Protein AF-A0A1C4N3U4-F1 (afdb_monomer_lite)

pLDDT: mean 77.98, std 19.86, range [27.3, 97.38]

Secondary structure (DSSP, 8-state):
---PPPP-----------------------S-----PPPP------THHHHHHHHHHHHHHHTTSS---STTHHHHHHHHHHHHHHHHHHHHHHHTTTTTEEEEEEEESEEEEEEEEEETTEEEEEEEETTSS-EEEEEEB--TTHHHHHHHHHHHHHHHHHHHHHHHHHT-TTHHHHHHHHHHHHHHHHSTTTTSTTSHHHHHHTTTTSSTHHHHHTTPBPHHHHHHHHHHHTT-HHHHHHHHHTS-----HHHHHHHHHHHHHTT-HHHHHHHHHHHHHH--SHHHHHHHHHHHHHHHHHHHHTTSS-HHHHHHHHHHHHHHHHHH-TTGGGTSSTT--

Structure (mmCIF, N/CA/C/O backbone):
data_AF-A0A1C4N3U4-F1
#
_entry.id   AF-A0A1C4N3U4-F1
#
loop_
_atom_site.group_PDB
_atom_site.id
_atom_site.type_symbol
_atom_site.label_atom_id
_atom_site.label_alt_id
_atom_site.label_comp_id
_atom_site.label_asym_id
_atom_site.label_entity_id
_atom_site.label_seq_id
_atom_site.pdbx_PDB_ins_code
_atom_site.Cartn_x
_atom_site.Cartn_y
_atom_site.Cartn_z
_atom_site.occupancy
_atom_site.B_iso_or_equiv
_atom_site.auth_seq_id
_atom_site.auth_comp_id
_atom_site.auth_asym_id
_atom_site.auth_atom_id
_atom_site.pdbx_PDB_model_num
ATOM 1 N N . MET A 1 1 ? -34.284 -62.749 21.274 1.00 44.06 1 MET A N 1
ATOM 2 C CA . MET A 1 1 ? -33.294 -62.077 22.141 1.00 44.06 1 MET A CA 1
ATOM 3 C C . MET A 1 1 ? -33.740 -60.636 22.292 1.00 44.06 1 MET A C 1
ATOM 5 O O . MET A 1 1 ? -33.490 -59.827 21.411 1.00 44.06 1 MET A O 1
ATOM 9 N N . SER A 1 2 ? -34.517 -60.379 23.341 1.00 32.09 2 SER A N 1
ATOM 10 C CA . SER A 1 2 ? -35.088 -59.070 23.656 1.00 32.09 2 SER A CA 1
ATOM 11 C C . SER A 1 2 ? -34.207 -58.412 24.707 1.00 32.09 2 SER A C 1
ATOM 13 O O . SER A 1 2 ? -33.931 -59.031 25.732 1.00 32.09 2 SER A O 1
ATOM 15 N N . MET A 1 3 ? -33.743 -57.197 24.431 1.00 37.09 3 MET A N 1
ATOM 16 C CA . MET A 1 3 ? -32.887 -56.427 25.326 1.00 37.09 3 MET A CA 1
ATOM 17 C C . MET A 1 3 ? -33.664 -55.192 25.781 1.00 37.09 3 MET A C 1
ATOM 19 O O . MET A 1 3 ? -33.967 -54.300 24.993 1.00 37.09 3 MET A O 1
ATOM 23 N N . THR A 1 4 ? -34.059 -55.219 27.047 1.00 39.47 4 THR A N 1
ATOM 24 C CA . THR A 1 4 ? -34.805 -54.186 27.766 1.00 39.47 4 THR A CA 1
ATOM 25 C C . THR A 1 4 ? -33.833 -53.089 28.207 1.00 39.47 4 THR A C 1
ATOM 27 O O . THR A 1 4 ? -32.829 -53.391 28.850 1.00 39.47 4 THR A O 1
ATOM 30 N N . LEU A 1 5 ? -34.106 -51.829 27.862 1.00 44.56 5 LEU A N 1
ATOM 31 C CA . LEU A 1 5 ? -33.345 -50.666 28.339 1.00 44.56 5 LEU A CA 1
ATOM 32 C C . LEU A 1 5 ? -33.951 -50.125 29.649 1.00 44.56 5 LEU A C 1
ATOM 34 O O . LEU A 1 5 ? -35.178 -50.127 29.778 1.00 44.56 5 LEU A O 1
ATOM 38 N N . PRO A 1 6 ? -33.129 -49.650 30.605 1.00 50.28 6 PRO A N 1
ATOM 39 C CA . PRO A 1 6 ? -33.608 -49.007 31.825 1.00 50.28 6 PRO A CA 1
ATOM 40 C C . PRO A 1 6 ? -33.998 -47.532 31.590 1.00 50.28 6 PRO A C 1
ATOM 42 O O . PRO A 1 6 ? -33.524 -46.914 30.631 1.00 50.28 6 PRO A O 1
ATOM 45 N N . PRO A 1 7 ? -34.844 -46.950 32.462 1.00 42.09 7 PRO A N 1
ATOM 46 C CA . PRO A 1 7 ? -35.239 -45.549 32.380 1.00 42.09 7 PRO A CA 1
ATOM 47 C C . PRO A 1 7 ? -34.112 -44.638 32.887 1.00 42.09 7 PRO A C 1
ATOM 49 O O . PRO A 1 7 ? -33.547 -44.870 33.952 1.00 42.09 7 PRO A O 1
ATOM 52 N N . SER A 1 8 ? -33.798 -43.589 32.124 1.00 42.75 8 SER A N 1
ATOM 53 C CA . SER A 1 8 ? -32.937 -42.492 32.571 1.00 42.75 8 SER A CA 1
ATOM 54 C C . SER A 1 8 ? -33.816 -41.425 33.208 1.00 42.75 8 SER A C 1
ATOM 56 O O . SER A 1 8 ? -34.553 -40.726 32.512 1.00 42.75 8 SER A O 1
ATOM 58 N N . GLU A 1 9 ? -33.738 -41.336 34.531 1.00 40.53 9 GLU A N 1
ATOM 59 C CA . GLU A 1 9 ? -34.289 -40.251 35.334 1.00 40.53 9 GLU A CA 1
ATOM 60 C C . GLU A 1 9 ? -33.622 -38.915 34.997 1.00 40.53 9 GLU A C 1
ATOM 62 O O . GLU A 1 9 ? -32.513 -38.851 34.459 1.00 40.53 9 GLU A O 1
ATOM 67 N N . GLY A 1 10 ? -34.380 -37.851 35.250 1.00 44.03 10 GLY A N 1
ATOM 68 C CA . GLY A 1 10 ? -34.063 -36.498 34.848 1.00 44.03 10 GLY A CA 1
ATOM 69 C C . GLY A 1 10 ? -32.943 -35.881 35.666 1.00 44.03 10 GLY A C 1
ATOM 70 O O . GLY A 1 10 ? -32.872 -36.047 36.879 1.00 44.03 10 GLY A O 1
ATOM 71 N N . ASP A 1 11 ? -32.143 -35.078 34.977 1.00 38.81 11 ASP A N 1
ATOM 72 C CA . ASP A 1 11 ? -31.304 -34.080 35.610 1.00 38.81 11 ASP A CA 1
ATOM 73 C C . ASP A 1 11 ? -31.715 -32.718 35.047 1.00 38.81 11 ASP A C 1
ATOM 75 O O . ASP A 1 11 ? -31.412 -32.337 33.912 1.00 38.81 11 ASP A O 1
ATOM 79 N N . SER A 1 12 ? -32.532 -32.026 35.839 1.00 44.19 12 SER A N 1
ATOM 80 C CA . SER A 1 12 ? -32.937 -30.644 35.625 1.00 44.19 12 SER A CA 1
ATOM 81 C C . SER A 1 12 ? -31.707 -29.763 35.808 1.00 44.19 12 SER A C 1
ATOM 83 O O . SER A 1 12 ? -31.463 -29.240 36.895 1.00 44.19 12 SER A O 1
ATOM 85 N N . SER A 1 13 ? -30.919 -29.586 34.745 1.00 43.16 13 SER A N 1
ATOM 86 C CA . SER A 1 13 ? -29.849 -28.594 34.749 1.00 43.16 13 SER A CA 1
ATOM 87 C C . SER A 1 13 ? -30.481 -27.204 34.802 1.00 43.16 13 SER A C 1
ATOM 89 O O . SER A 1 13 ? -30.966 -26.668 33.803 1.00 43.16 13 SER A O 1
ATOM 91 N N . VAL A 1 14 ? -30.481 -26.638 36.003 1.00 42.62 14 VAL A N 1
ATOM 92 C CA . VAL A 1 14 ? -30.640 -25.214 36.272 1.00 42.62 14 VAL A CA 1
ATOM 93 C C . VAL A 1 14 ? -29.643 -24.471 35.384 1.00 42.62 14 VAL A C 1
ATOM 95 O O . VAL A 1 14 ? -28.441 -24.490 35.633 1.00 42.62 14 VAL A O 1
ATOM 98 N N . ILE A 1 15 ? -30.136 -23.852 34.312 1.00 43.41 15 ILE A N 1
ATOM 99 C CA . ILE A 1 15 ? -29.364 -22.883 33.537 1.00 43.41 15 ILE A CA 1
ATOM 100 C C . ILE A 1 15 ? -29.193 -21.676 34.467 1.00 43.41 15 ILE A C 1
ATOM 102 O O . ILE A 1 15 ? -30.206 -21.059 34.813 1.00 43.41 15 ILE A O 1
ATOM 106 N N . PRO A 1 16 ? -27.972 -21.328 34.917 1.00 44.66 16 PRO A N 1
ATOM 107 C CA . PRO A 1 16 ? -27.783 -20.078 35.626 1.00 44.66 16 PRO A CA 1
ATOM 108 C C . PRO A 1 16 ? -28.213 -18.961 34.681 1.00 44.66 16 PRO A C 1
ATOM 110 O O . PRO A 1 16 ? -27.780 -18.908 33.528 1.00 44.66 16 PRO A O 1
ATOM 113 N N . ALA A 1 17 ? -29.124 -18.119 35.169 1.00 41.25 17 ALA A N 1
ATOM 114 C CA . ALA A 1 17 ? -29.539 -16.907 34.497 1.00 41.25 17 ALA A CA 1
ATOM 115 C C . ALA A 1 17 ? -28.276 -16.176 34.043 1.00 41.25 17 ALA A C 1
ATOM 117 O O . ALA A 1 17 ? -27.486 -15.708 34.859 1.00 41.25 17 ALA A O 1
ATOM 118 N N . THR A 1 18 ? -28.068 -16.161 32.727 1.00 40.94 18 THR A N 1
ATOM 119 C CA . THR A 1 18 ? -27.067 -15.315 32.097 1.00 40.94 18 THR A CA 1
ATOM 120 C C . THR A 1 18 ? -27.414 -13.913 32.562 1.00 40.94 18 THR A C 1
ATOM 122 O O . THR A 1 18 ? -28.470 -13.400 32.188 1.00 40.94 18 THR A O 1
ATOM 125 N N . GLU A 1 19 ? -26.594 -13.340 33.444 1.00 37.16 19 GLU A N 1
ATOM 126 C CA . GLU A 1 19 ? -26.642 -11.920 33.743 1.00 37.16 19 GLU A CA 1
ATOM 127 C C . GLU A 1 19 ? -26.562 -11.222 32.393 1.00 37.16 19 GLU A C 1
ATOM 129 O O . GLU A 1 19 ? -25.524 -11.200 31.726 1.00 37.16 19 GLU A O 1
ATOM 134 N N . ALA A 1 20 ? -27.718 -10.739 31.942 1.00 38.38 20 ALA A N 1
ATOM 135 C CA . ALA A 1 20 ? -27.806 -9.788 30.871 1.00 38.38 20 ALA A CA 1
ATOM 136 C C . ALA A 1 20 ? -27.012 -8.591 31.375 1.00 38.38 20 ALA A C 1
ATOM 138 O O . ALA A 1 20 ? -27.503 -7.785 32.163 1.00 38.38 20 ALA A O 1
ATOM 139 N N . VAL A 1 21 ? -25.743 -8.536 30.973 1.00 39.47 21 VAL A N 1
ATOM 140 C CA . VAL A 1 21 ? -24.955 -7.319 30.996 1.00 39.47 21 VAL A CA 1
ATOM 141 C C . VAL A 1 21 ? -25.834 -6.312 30.277 1.00 39.47 21 VAL A C 1
ATOM 143 O O . VAL A 1 21 ? -25.986 -6.376 29.056 1.00 39.47 21 VAL A O 1
ATOM 146 N N . SER A 1 22 ? -26.491 -5.452 31.055 1.00 36.41 22 SER A N 1
ATOM 147 C CA . SER A 1 22 ? -27.098 -4.227 30.568 1.00 36.41 22 SER A CA 1
ATOM 148 C C . SER A 1 22 ? -25.975 -3.488 29.869 1.00 36.41 22 SER A C 1
ATOM 150 O O . SER A 1 22 ? -25.173 -2.800 30.500 1.00 36.41 22 SER A O 1
ATOM 152 N N . ALA A 1 23 ? -25.875 -3.706 28.560 1.00 38.31 23 ALA A N 1
ATOM 153 C CA . ALA A 1 23 ? -25.140 -2.851 27.669 1.00 38.31 23 ALA A CA 1
ATOM 154 C C . ALA A 1 23 ? -25.807 -1.491 27.835 1.00 38.31 23 ALA A C 1
ATOM 156 O O . ALA A 1 23 ? -26.874 -1.233 27.280 1.00 38.31 23 ALA A O 1
ATOM 157 N N . SER A 1 24 ? -25.211 -0.658 28.692 1.00 40.56 24 SER A N 1
ATOM 158 C CA . SER A 1 24 ? -25.355 0.784 28.596 1.00 40.56 24 SER A CA 1
ATOM 159 C C . SER A 1 24 ? -25.315 1.085 27.107 1.00 40.56 24 SER A C 1
ATOM 161 O O . SER A 1 24 ? -24.347 0.695 26.449 1.00 40.56 24 SER A O 1
ATOM 163 N N . ALA A 1 25 ? -26.409 1.629 26.573 1.00 42.47 25 ALA A N 1
ATOM 164 C CA . ALA A 1 25 ? -26.482 2.069 25.195 1.00 42.47 25 ALA A CA 1
ATOM 165 C C . ALA A 1 25 ? -25.373 3.106 25.032 1.00 42.47 25 ALA A C 1
ATOM 167 O O . ALA A 1 25 ? -25.546 4.271 25.376 1.00 42.47 25 ALA A O 1
ATOM 168 N N . GLY A 1 26 ? -24.187 2.639 24.644 1.00 49.12 26 GLY A N 1
ATOM 169 C CA . GLY A 1 26 ? -23.031 3.481 24.461 1.00 49.12 26 GLY A CA 1
ATOM 170 C C . GLY A 1 26 ? -23.417 4.455 23.376 1.00 49.12 26 GLY A C 1
ATOM 171 O O . GLY A 1 26 ? -23.692 4.029 22.250 1.00 49.12 26 GLY A O 1
ATOM 172 N N . ASP A 1 27 ? -23.499 5.735 23.734 1.00 60.03 27 ASP A N 1
ATOM 173 C CA . ASP A 1 27 ? -23.705 6.798 22.769 1.00 60.03 27 ASP A CA 1
ATOM 174 C C . ASP A 1 27 ? -22.712 6.561 21.634 1.00 60.03 27 ASP A C 1
ATOM 176 O O . ASP A 1 27 ? -21.490 6.573 21.833 1.00 60.03 27 ASP A O 1
ATOM 180 N N . LEU A 1 28 ? -23.244 6.273 20.439 1.00 57.56 28 LEU A N 1
ATOM 181 C CA . LEU A 1 28 ? -22.443 6.238 19.224 1.00 57.56 28 LEU A CA 1
ATOM 182 C C . LEU A 1 28 ? -21.575 7.497 19.239 1.00 57.56 28 LEU A C 1
ATOM 184 O O . LEU A 1 28 ? -22.092 8.551 19.614 1.00 57.56 28 LEU A O 1
ATOM 188 N N . PRO A 1 29 ? -20.292 7.444 18.838 1.00 62.66 29 PRO A N 1
ATOM 189 C CA . PRO A 1 29 ? -19.504 8.655 18.660 1.00 62.66 29 PRO A CA 1
ATOM 190 C C . PRO A 1 29 ? -20.201 9.526 17.601 1.00 62.66 29 PRO A C 1
ATOM 192 O O . PRO A 1 29 ? -20.002 9.371 16.397 1.00 62.66 29 PRO A O 1
ATOM 195 N N . ALA A 1 30 ? -21.095 10.391 18.075 1.00 51.59 30 ALA A N 1
ATOM 196 C CA . ALA A 1 30 ? -22.100 11.115 17.320 1.00 51.59 30 ALA A CA 1
ATOM 197 C C . ALA A 1 30 ? -21.734 12.591 17.366 1.00 51.59 30 ALA A C 1
ATOM 199 O O . ALA A 1 30 ? -22.422 13.428 17.939 1.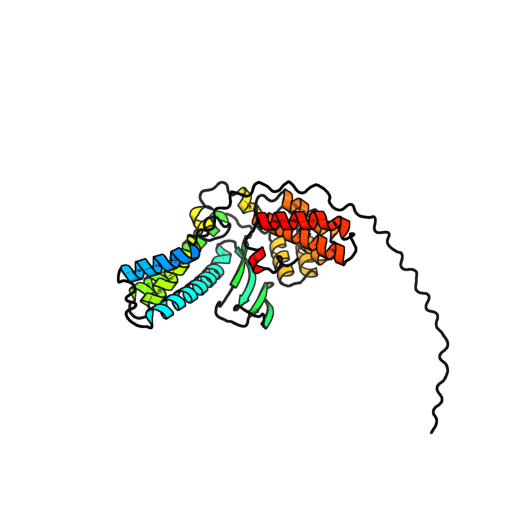00 51.59 30 ALA A O 1
ATOM 200 N N . ALA A 1 31 ? -20.608 12.911 16.742 1.00 54.69 31 ALA A N 1
ATOM 201 C CA . ALA A 1 31 ? -20.432 14.240 16.195 1.00 54.69 31 ALA A CA 1
ATOM 202 C C . ALA A 1 31 ? -20.786 14.159 14.704 1.00 54.69 31 ALA A C 1
ATOM 204 O O . ALA A 1 31 ? -20.434 13.168 14.052 1.00 54.69 31 ALA A O 1
ATOM 205 N N . PRO A 1 32 ? -21.484 15.160 14.137 1.00 48.25 32 PRO A N 1
ATOM 206 C CA . PRO A 1 32 ? -21.616 15.246 12.694 1.00 48.25 32 PRO A CA 1
ATOM 207 C C . PRO A 1 32 ? -20.207 15.210 12.104 1.00 48.25 32 PRO A C 1
ATOM 209 O O . PRO A 1 32 ? -19.362 16.043 12.446 1.00 48.25 32 PRO A O 1
ATOM 212 N N . LEU A 1 33 ? -19.951 14.205 11.258 1.00 49.09 33 LEU A N 1
ATOM 213 C CA . LEU A 1 33 ? -18.707 14.103 10.505 1.00 49.09 33 LEU A CA 1
ATOM 214 C C . LEU A 1 33 ? -18.409 15.484 9.909 1.00 49.09 33 LEU A C 1
ATOM 216 O O . LEU A 1 33 ? -19.335 16.089 9.353 1.00 49.09 33 LEU A O 1
ATOM 220 N N . PRO A 1 34 ? -17.165 15.997 10.005 1.00 48.69 34 PRO A N 1
ATOM 221 C CA . PRO A 1 34 ? -16.823 17.255 9.367 1.00 48.69 34 PRO A CA 1
ATOM 222 C C . PRO A 1 34 ? -17.304 17.188 7.922 1.00 48.69 34 PRO A C 1
ATOM 224 O O . PRO A 1 34 ? -16.979 16.235 7.203 1.00 48.69 34 PRO A O 1
ATOM 227 N N . GLY A 1 35 ? -18.152 18.157 7.555 1.00 39.41 35 GLY A N 1
ATOM 228 C CA . GLY A 1 35 ? -18.839 18.172 6.271 1.00 39.41 35 GLY A CA 1
ATOM 229 C C . GLY A 1 35 ? -17.846 17.892 5.144 1.00 39.41 35 GLY A C 1
ATOM 230 O O . GLY A 1 35 ? -16.681 18.295 5.253 1.00 39.41 35 GLY A O 1
ATOM 231 N N . PRO A 1 36 ? -18.260 17.162 4.093 1.00 39.19 36 PRO A N 1
ATOM 232 C CA . PRO A 1 36 ? -17.358 16.739 3.034 1.00 39.19 36 PRO A CA 1
ATOM 233 C C . PRO A 1 36 ? -16.546 17.943 2.565 1.00 39.19 36 PRO A C 1
ATOM 235 O O . PRO A 1 36 ? -17.101 18.903 2.030 1.00 39.19 36 PRO A O 1
ATOM 238 N N . ARG A 1 37 ? -15.226 17.916 2.810 1.00 46.00 37 ARG A N 1
ATOM 239 C CA . ARG A 1 37 ? -14.347 18.972 2.306 1.00 46.00 37 ARG A CA 1
ATOM 240 C C . ARG A 1 37 ? -14.576 19.050 0.800 1.00 46.00 37 ARG A C 1
ATOM 242 O O . ARG A 1 37 ? -14.638 17.986 0.170 1.00 46.00 37 ARG A O 1
ATOM 249 N N . PRO A 1 38 ? -14.717 20.258 0.225 1.00 37.81 38 PRO A N 1
ATOM 250 C CA . PRO A 1 38 ? -14.992 20.403 -1.192 1.00 37.81 38 PRO A CA 1
ATOM 251 C C . PRO A 1 38 ? -13.965 19.579 -1.956 1.00 37.81 38 PRO A C 1
ATOM 253 O O . PRO A 1 38 ? -12.753 19.789 -1.838 1.00 37.81 38 PRO A O 1
ATOM 256 N N . ALA A 1 39 ? -14.458 18.565 -2.670 1.00 39.25 39 ALA A N 1
ATOM 257 C CA . ALA A 1 39 ? -13.603 17.719 -3.472 1.00 39.25 39 ALA A CA 1
ATOM 258 C C . ALA A 1 39 ? -12.837 18.648 -4.420 1.00 39.25 39 ALA A C 1
ATOM 260 O O . ALA A 1 39 ? -13.479 19.479 -5.072 1.00 39.25 39 ALA A O 1
ATOM 261 N N . PRO A 1 40 ? -11.498 18.544 -4.532 1.00 41.47 40 PRO A N 1
ATOM 262 C CA . PRO A 1 40 ? -10.804 19.266 -5.584 1.00 41.47 40 PRO A CA 1
ATOM 263 C C . PRO A 1 40 ? -11.508 18.918 -6.894 1.00 41.47 40 PRO A C 1
ATOM 265 O O . PRO A 1 40 ? -11.729 17.731 -7.163 1.00 41.47 40 PRO A O 1
ATOM 268 N N . ALA A 1 41 ? -11.929 19.954 -7.632 1.00 39.53 41 ALA A N 1
ATOM 269 C CA . ALA A 1 41 ? -12.774 19.836 -8.813 1.00 39.53 41 ALA A CA 1
ATOM 270 C C . ALA A 1 41 ? -12.359 18.614 -9.631 1.00 39.53 41 ALA A C 1
ATOM 272 O O . ALA A 1 41 ? -11.164 18.437 -9.895 1.00 39.53 41 ALA A O 1
ATOM 273 N N . ARG A 1 42 ? -13.332 17.755 -9.983 1.00 40.47 42 ARG A N 1
ATOM 274 C CA . ARG A 1 42 ? -13.125 16.546 -10.791 1.00 40.47 42 ARG A CA 1
ATOM 275 C C . ARG A 1 42 ? -12.337 16.923 -12.045 1.00 40.47 42 ARG A C 1
ATOM 277 O O . ARG A 1 42 ? -12.908 17.225 -13.088 1.00 40.47 42 ARG A O 1
ATOM 284 N N . ARG A 1 43 ? -11.008 16.842 -11.986 1.00 40.81 43 ARG A N 1
ATOM 285 C CA . ARG A 1 43 ? -10.193 16.739 -13.185 1.00 40.81 43 ARG A CA 1
ATOM 286 C C . ARG A 1 43 ? -10.544 15.372 -13.726 1.00 40.81 43 ARG A C 1
ATOM 288 O O . ARG A 1 43 ? -10.066 14.368 -13.197 1.00 40.81 43 ARG A O 1
ATOM 295 N N . ARG A 1 44 ? -11.461 15.341 -14.706 1.00 40.94 44 ARG A N 1
ATOM 296 C CA . ARG A 1 44 ? -11.707 14.171 -15.556 1.00 40.94 44 ARG A CA 1
ATOM 297 C C . ARG A 1 44 ? -10.337 13.576 -15.806 1.00 40.94 44 ARG A C 1
ATOM 299 O O . ARG A 1 44 ? -9.489 14.293 -16.328 1.00 40.94 44 ARG A O 1
ATOM 306 N N . ILE A 1 45 ? -10.094 12.352 -15.333 1.00 41.88 45 ILE A N 1
ATOM 307 C CA . ILE A 1 45 ? -8.857 11.639 -15.640 1.00 41.88 45 ILE A CA 1
ATOM 308 C C . ILE A 1 45 ? -8.883 11.570 -17.162 1.00 41.88 45 ILE A C 1
ATOM 310 O O . ILE A 1 45 ? -9.739 10.867 -17.702 1.00 41.88 45 ILE A O 1
ATOM 314 N N . PRO A 1 46 ? -8.083 12.387 -17.868 1.00 43.03 46 PRO A N 1
ATOM 315 C CA . PRO A 1 46 ? -8.156 12.379 -19.313 1.00 43.03 46 PRO A CA 1
ATOM 316 C C . PRO A 1 46 ? -7.727 10.975 -19.764 1.00 43.03 46 PRO A C 1
ATOM 318 O O . PRO A 1 46 ? -6.991 10.311 -19.022 1.00 43.03 46 PRO A O 1
ATOM 321 N N . PRO A 1 47 ? -8.106 10.518 -20.966 1.00 46.09 47 PRO A N 1
ATOM 322 C CA . PRO A 1 47 ? -7.735 9.209 -21.525 1.00 46.09 47 PRO A CA 1
ATOM 323 C C . PRO A 1 47 ? -6.213 8.961 -21.655 1.00 46.09 47 PRO A C 1
ATOM 325 O O . PRO A 1 47 ? -5.794 8.004 -22.287 1.00 46.09 47 PRO A O 1
ATOM 328 N N . ARG A 1 48 ? -5.363 9.772 -21.010 1.00 44.69 48 ARG A N 1
ATOM 329 C CA . ARG A 1 48 ? -3.899 9.736 -20.955 1.00 44.69 48 ARG A CA 1
ATOM 330 C C . ARG A 1 48 ? -3.300 8.387 -20.558 1.00 44.69 48 ARG A C 1
ATOM 332 O O . ARG A 1 48 ? -2.195 8.108 -20.993 1.00 44.69 48 ARG A O 1
ATOM 339 N N . VAL A 1 49 ? -3.989 7.532 -19.797 1.00 47.62 49 VAL A N 1
ATOM 340 C CA . VAL A 1 49 ? -3.464 6.181 -19.492 1.00 47.62 49 VAL A CA 1
ATOM 341 C C . VAL A 1 49 ? -3.481 5.272 -20.730 1.00 47.62 49 VAL A C 1
ATOM 343 O O . VAL A 1 49 ? -2.619 4.414 -20.849 1.00 47.62 49 VAL A O 1
ATOM 346 N N . ILE A 1 50 ? -4.403 5.506 -21.671 1.00 51.41 50 ILE A N 1
ATOM 347 C CA . ILE A 1 50 ? -4.481 4.818 -22.973 1.00 51.41 50 ILE A CA 1
ATOM 348 C C . ILE A 1 50 ? -3.751 5.632 -24.054 1.00 51.41 50 ILE A C 1
ATOM 350 O O . ILE A 1 50 ? -3.074 5.067 -24.908 1.00 51.41 50 ILE A O 1
ATOM 354 N N . LEU A 1 51 ? -3.807 6.966 -23.965 1.00 47.44 51 LEU A N 1
ATOM 355 C CA . LEU A 1 51 ? -3.167 7.886 -24.903 1.00 47.44 51 LEU A CA 1
ATOM 356 C C . LEU A 1 51 ? -1.640 7.835 -24.815 1.00 47.44 51 LEU A C 1
ATOM 358 O O . LEU A 1 51 ? -0.999 7.941 -25.839 1.00 47.44 51 LEU A O 1
ATOM 362 N N . VAL A 1 52 ? -1.031 7.684 -23.634 1.00 53.25 52 VAL A N 1
ATOM 363 C CA . VAL A 1 52 ? 0.440 7.644 -23.525 1.00 53.25 52 VAL A CA 1
ATOM 364 C C . VAL A 1 52 ? 1.028 6.380 -24.164 1.00 53.25 52 VAL A C 1
ATOM 366 O O . VAL A 1 52 ? 1.936 6.546 -24.971 1.00 53.25 52 VAL A O 1
ATOM 369 N N . PRO A 1 53 ? 0.529 5.150 -23.916 1.00 52.91 53 PRO A N 1
ATOM 370 C CA . PRO A 1 53 ? 0.977 3.988 -24.676 1.00 52.91 53 PRO A CA 1
ATOM 371 C C . PRO A 1 53 ? 0.645 4.117 -26.167 1.00 52.91 53 PRO A C 1
ATOM 373 O O . PRO A 1 53 ? 1.507 3.825 -26.981 1.00 52.91 53 PRO A O 1
ATOM 376 N N . ALA A 1 54 ? -0.543 4.609 -26.542 1.00 54.75 54 ALA A N 1
ATOM 377 C CA . ALA A 1 54 ? -0.922 4.774 -27.950 1.00 54.75 54 ALA A CA 1
ATOM 378 C C . ALA A 1 54 ? -0.078 5.830 -28.690 1.00 54.75 54 ALA A C 1
ATOM 380 O O . ALA A 1 54 ? 0.308 5.610 -29.831 1.00 54.75 54 ALA A O 1
ATOM 381 N N . VAL A 1 55 ? 0.259 6.948 -28.041 1.00 55.84 55 VAL A N 1
ATOM 382 C CA . VAL A 1 55 ? 1.143 7.997 -28.572 1.00 55.84 55 VAL A CA 1
ATOM 383 C C . VAL A 1 55 ? 2.582 7.513 -28.594 1.00 55.84 55 VAL A C 1
ATOM 385 O O . VAL A 1 55 ? 3.277 7.794 -29.556 1.00 55.84 55 VAL A O 1
ATOM 388 N N . LEU A 1 56 ? 3.043 6.749 -27.601 1.00 57.78 56 LEU A N 1
ATOM 389 C CA . LEU A 1 56 ? 4.386 6.176 -27.641 1.00 57.78 56 LEU A CA 1
ATOM 390 C C . LEU A 1 56 ? 4.497 5.131 -28.758 1.00 57.78 56 LEU A C 1
ATOM 392 O O . LEU A 1 56 ? 5.443 5.182 -29.529 1.00 57.78 56 LEU A O 1
ATOM 396 N N . ILE A 1 57 ? 3.504 4.247 -28.907 1.00 57.81 57 ILE A N 1
ATOM 397 C CA . ILE A 1 57 ? 3.404 3.300 -30.028 1.00 57.81 57 ILE A CA 1
ATOM 398 C C . ILE A 1 57 ? 3.338 4.063 -31.356 1.00 57.81 57 ILE A C 1
ATOM 400 O O . ILE A 1 57 ? 4.066 3.717 -32.276 1.00 57.81 57 ILE A O 1
ATOM 404 N N . GLY A 1 58 ? 2.539 5.129 -31.447 1.00 54.19 58 GLY A N 1
ATOM 405 C CA . GLY A 1 58 ? 2.397 5.958 -32.647 1.00 54.19 58 GLY A CA 1
ATOM 406 C C . GLY A 1 58 ? 3.663 6.736 -33.016 1.00 54.19 58 GLY A C 1
ATOM 407 O O . GLY A 1 58 ? 4.040 6.762 -34.180 1.00 54.19 58 GLY A O 1
ATOM 408 N N . VAL A 1 59 ? 4.370 7.313 -32.041 1.00 58.00 59 VAL A N 1
ATOM 409 C CA . VAL A 1 59 ? 5.647 8.025 -32.237 1.00 58.00 59 VAL A CA 1
ATOM 410 C C . VAL A 1 59 ? 6.763 7.045 -32.590 1.00 58.00 59 VAL A C 1
ATOM 412 O O . VAL A 1 59 ? 7.584 7.323 -33.460 1.00 58.00 59 VAL A O 1
ATOM 415 N N . LEU A 1 60 ? 6.785 5.871 -31.961 1.00 55.69 60 LEU A N 1
ATOM 416 C CA . LEU A 1 60 ? 7.775 4.840 -32.252 1.00 55.69 60 LEU A CA 1
ATOM 417 C C . LEU A 1 60 ? 7.528 4.160 -33.608 1.00 55.69 60 LEU A C 1
ATOM 419 O O . LEU A 1 60 ? 8.497 3.860 -34.308 1.00 55.69 60 LEU A O 1
ATOM 423 N N . ALA A 1 61 ? 6.264 3.957 -33.995 1.00 55.94 61 ALA A N 1
ATOM 424 C CA . ALA A 1 61 ? 5.870 3.462 -35.315 1.00 55.94 61 ALA A CA 1
ATOM 425 C C . ALA A 1 61 ? 6.100 4.516 -36.412 1.00 55.94 61 ALA A C 1
ATOM 427 O O . ALA A 1 61 ? 6.626 4.187 -37.471 1.00 55.94 61 ALA A O 1
ATOM 428 N N . GLY A 1 62 ? 5.786 5.789 -36.144 1.00 46.59 62 GLY A N 1
ATOM 429 C CA . GLY A 1 62 ? 5.978 6.905 -37.077 1.00 46.59 62 GLY A CA 1
ATOM 430 C C . GLY A 1 62 ? 7.440 7.321 -37.266 1.00 46.59 62 GLY A C 1
ATOM 431 O O . GLY A 1 62 ? 7.816 7.758 -38.345 1.00 46.59 62 GLY A O 1
ATOM 432 N N . GLY A 1 63 ? 8.294 7.133 -36.254 1.00 49.94 63 GLY A N 1
ATOM 433 C CA . GLY A 1 63 ? 9.732 7.422 -36.329 1.00 49.94 63 GLY A CA 1
ATOM 434 C C . GLY A 1 63 ? 10.588 6.303 -36.936 1.00 49.94 63 GLY A C 1
ATOM 435 O O . GLY A 1 63 ? 11.808 6.349 -36.803 1.00 49.94 63 GLY A O 1
ATOM 436 N N . GLY A 1 64 ? 9.985 5.247 -37.500 1.00 52.59 64 GLY A N 1
ATOM 437 C CA . GLY A 1 64 ? 10.699 4.099 -38.088 1.00 52.59 64 GLY A CA 1
ATOM 438 C C . GLY A 1 64 ? 11.518 3.254 -37.096 1.00 52.59 64 GLY A C 1
ATOM 439 O O . GLY A 1 64 ? 12.211 2.317 -37.495 1.00 52.59 64 GLY A O 1
ATOM 440 N N . ASN A 1 65 ? 11.449 3.566 -35.798 1.00 52.25 65 ASN A N 1
ATOM 441 C CA . ASN A 1 65 ? 12.240 2.942 -34.735 1.00 52.25 65 ASN A CA 1
ATOM 442 C C . ASN A 1 65 ? 11.595 1.671 -34.173 1.00 52.25 65 ASN A C 1
ATOM 444 O O . ASN A 1 65 ? 12.299 0.779 -33.696 1.00 52.25 65 ASN A O 1
ATOM 448 N N . LEU A 1 66 ? 10.274 1.561 -34.283 1.00 54.28 66 LEU A N 1
ATOM 449 C CA . LEU A 1 66 ? 9.572 0.292 -34.344 1.00 54.28 66 LEU A CA 1
ATOM 450 C C . LEU A 1 66 ? 9.404 -0.046 -35.827 1.00 54.28 66 LEU A C 1
ATOM 452 O O . LEU A 1 66 ? 8.367 0.235 -36.422 1.00 54.28 66 LEU A O 1
ATOM 456 N N . ARG A 1 67 ? 10.408 -0.678 -36.447 1.00 51.09 67 ARG A N 1
ATOM 457 C CA . ARG A 1 67 ? 10.140 -1.483 -37.647 1.00 51.09 67 ARG A CA 1
ATOM 458 C C . ARG A 1 67 ? 9.272 -2.663 -37.201 1.00 51.09 67 ARG A C 1
ATOM 460 O O . ARG A 1 67 ? 9.769 -3.765 -37.007 1.00 51.09 67 ARG A O 1
ATOM 467 N N . VAL A 1 68 ? 7.968 -2.441 -37.023 1.00 50.31 68 VAL A N 1
ATOM 468 C CA . VAL A 1 68 ? 6.945 -3.485 -36.805 1.00 50.31 68 VAL A CA 1
ATOM 469 C C . VAL A 1 68 ? 6.700 -4.263 -38.110 1.00 50.31 68 VAL A C 1
ATOM 471 O O . VAL A 1 68 ? 5.608 -4.744 -38.370 1.00 50.31 68 VAL A O 1
ATOM 474 N N . GLY A 1 69 ? 7.714 -4.375 -38.973 1.00 45.84 69 GLY A N 1
ATOM 475 C CA . GLY A 1 69 ? 7.618 -5.018 -40.283 1.00 45.84 69 GLY A CA 1
ATOM 476 C C . GLY A 1 69 ? 7.493 -6.541 -40.213 1.00 45.84 69 GLY A C 1
ATOM 477 O O . GLY A 1 69 ? 7.422 -7.186 -41.248 1.00 45.84 69 GLY A O 1
ATOM 478 N N . GLY A 1 70 ? 7.464 -7.123 -39.011 1.00 57.59 70 GLY A N 1
ATOM 479 C CA . GLY A 1 70 ? 7.149 -8.527 -38.785 1.00 57.59 70 GLY A CA 1
ATOM 480 C C . GLY A 1 70 ? 6.067 -8.655 -37.719 1.00 57.59 70 GLY A C 1
ATOM 481 O O . GLY A 1 70 ? 6.087 -7.934 -36.718 1.00 57.59 70 GLY A O 1
ATOM 482 N N . SER A 1 71 ? 5.157 -9.613 -37.899 1.00 64.62 71 SER A N 1
ATOM 483 C CA . SER A 1 71 ? 4.059 -9.964 -36.978 1.00 64.62 71 SER A CA 1
ATOM 484 C C . SER A 1 71 ? 4.492 -10.181 -35.514 1.00 64.62 71 SER A C 1
ATOM 486 O O . SER A 1 71 ? 3.666 -10.135 -34.605 1.00 64.62 71 SER A O 1
ATOM 488 N N . GLN A 1 72 ? 5.792 -10.358 -35.264 1.00 74.44 72 GLN A N 1
ATOM 489 C CA . GLN A 1 72 ? 6.392 -10.583 -33.948 1.00 74.44 72 GLN A CA 1
ATOM 490 C C . GLN A 1 72 ? 6.730 -9.299 -33.159 1.00 74.44 72 GLN A C 1
ATOM 492 O O . GLN A 1 72 ? 6.949 -9.366 -31.951 1.00 74.44 72 GLN A O 1
ATOM 497 N N . GLY A 1 73 ? 6.757 -8.114 -33.782 1.00 77.12 73 GLY A N 1
ATOM 498 C CA . GLY A 1 73 ? 7.180 -6.875 -33.103 1.00 77.12 73 GLY A CA 1
ATOM 499 C C . GLY A 1 73 ? 6.225 -6.409 -31.994 1.00 77.12 73 GLY A C 1
ATOM 500 O O . GLY A 1 73 ? 6.662 -5.998 -30.919 1.00 77.12 73 GLY A O 1
ATOM 501 N N . ILE A 1 74 ? 4.917 -6.520 -32.235 1.00 81.81 74 ILE A N 1
ATOM 502 C CA . ILE A 1 74 ? 3.859 -6.161 -31.278 1.00 81.81 74 ILE A CA 1
ATOM 503 C C . ILE A 1 74 ? 3.877 -7.066 -30.032 1.00 81.81 74 ILE A C 1
ATOM 505 O O . ILE A 1 74 ? 3.946 -6.528 -28.924 1.00 81.81 74 ILE A O 1
ATOM 509 N N . PRO A 1 75 ? 3.848 -8.411 -30.145 1.00 86.62 75 PRO A N 1
ATOM 510 C CA . PRO A 1 75 ? 3.879 -9.271 -28.963 1.00 86.62 75 PRO A CA 1
ATOM 511 C C . PRO A 1 75 ? 5.170 -9.103 -28.151 1.00 86.62 75 PRO A C 1
ATOM 513 O O . PRO A 1 75 ? 5.105 -9.091 -26.923 1.00 86.62 75 PRO A O 1
ATOM 516 N N . LEU A 1 76 ? 6.322 -8.880 -28.797 1.00 87.31 76 LEU A N 1
ATOM 517 C CA . LEU A 1 76 ? 7.577 -8.584 -28.096 1.00 87.31 76 LEU A CA 1
ATOM 518 C C . LEU A 1 76 ? 7.528 -7.250 -27.340 1.00 87.31 76 LEU A C 1
ATOM 520 O O . LEU A 1 76 ? 8.034 -7.163 -26.226 1.00 87.31 76 LEU A O 1
ATOM 524 N N . PHE A 1 77 ? 6.875 -6.221 -27.879 1.00 87.19 77 PHE A N 1
ATOM 525 C CA . PHE A 1 77 ? 6.664 -4.968 -27.149 1.00 87.19 77 PHE A CA 1
ATOM 526 C C . PHE A 1 77 ? 5.824 -5.174 -25.876 1.00 87.19 77 PHE A C 1
ATOM 528 O O . PHE A 1 77 ? 6.202 -4.709 -24.798 1.00 87.19 77 PHE A O 1
ATOM 535 N N . PHE A 1 78 ? 4.716 -5.918 -25.967 1.00 88.00 78 PHE A N 1
ATOM 536 C CA . PHE A 1 78 ? 3.887 -6.237 -24.797 1.00 88.00 78 PHE A CA 1
ATOM 537 C C . PHE A 1 78 ? 4.616 -7.119 -23.784 1.00 88.00 78 PHE A C 1
ATOM 539 O O . PHE A 1 78 ? 4.514 -6.883 -22.579 1.00 88.00 78 PHE A O 1
ATOM 546 N N . LEU A 1 79 ? 5.406 -8.086 -24.251 1.00 90.06 79 LEU A N 1
ATOM 547 C CA . LEU A 1 79 ? 6.293 -8.856 -23.384 1.00 90.06 79 LEU A CA 1
ATOM 548 C C . LEU A 1 79 ? 7.293 -7.931 -22.676 1.00 90.06 79 LEU A C 1
ATOM 550 O O . LEU A 1 79 ? 7.518 -8.081 -21.478 1.00 90.06 79 LEU A O 1
ATOM 554 N N . GLY A 1 80 ? 7.806 -6.910 -23.366 1.00 91.06 80 GLY A N 1
ATOM 555 C CA . GLY A 1 80 ? 8.661 -5.869 -22.795 1.00 91.06 80 GLY A CA 1
ATOM 556 C C . GLY A 1 80 ? 7.990 -5.093 -21.659 1.00 91.06 80 GLY A C 1
ATOM 557 O O . GLY A 1 80 ? 8.627 -4.840 -20.639 1.00 91.06 80 GLY A O 1
ATOM 558 N N . LEU A 1 81 ? 6.693 -4.781 -21.770 1.00 90.06 81 LEU A N 1
ATOM 559 C CA . LEU A 1 81 ? 5.920 -4.166 -20.677 1.00 90.06 81 LEU A CA 1
ATOM 560 C C . LEU A 1 81 ? 5.831 -5.088 -19.449 1.00 90.06 81 LEU A C 1
ATOM 562 O O . LEU A 1 81 ? 5.990 -4.634 -18.312 1.00 90.06 81 LEU A O 1
ATOM 566 N N . VAL A 1 82 ? 5.598 -6.388 -19.661 1.00 90.31 82 VAL A N 1
ATOM 567 C CA . VAL A 1 82 ? 5.534 -7.392 -18.582 1.00 90.31 82 VAL A CA 1
ATOM 568 C C . VAL A 1 82 ? 6.900 -7.563 -17.917 1.00 90.31 82 VAL A C 1
ATOM 570 O O . VAL A 1 82 ? 6.992 -7.568 -16.686 1.00 90.31 82 VAL A O 1
ATOM 573 N N . VAL A 1 83 ? 7.970 -7.650 -18.709 1.00 90.00 83 VAL A N 1
ATOM 574 C CA . VAL A 1 83 ? 9.354 -7.705 -18.217 1.00 90.00 83 VAL A CA 1
ATOM 575 C C . VAL A 1 83 ? 9.682 -6.440 -17.428 1.00 90.00 83 VAL A C 1
ATOM 577 O O . VAL A 1 83 ? 10.145 -6.542 -16.294 1.00 90.00 83 VAL A O 1
ATOM 580 N N . GLY A 1 84 ? 9.360 -5.258 -17.960 1.00 90.31 84 GLY A N 1
ATOM 581 C CA . GLY A 1 84 ? 9.539 -3.975 -17.278 1.00 90.31 84 GLY A CA 1
ATOM 582 C C . GLY A 1 84 ? 8.790 -3.907 -15.946 1.00 90.31 84 GLY A C 1
ATOM 583 O O . GLY A 1 84 ? 9.344 -3.449 -14.948 1.00 90.31 84 GLY A O 1
ATOM 584 N N . THR A 1 85 ? 7.567 -4.440 -15.886 1.00 90.00 85 THR A N 1
ATOM 585 C CA . THR A 1 85 ? 6.779 -4.533 -14.645 1.00 90.00 85 THR A CA 1
ATOM 586 C C . THR A 1 85 ? 7.479 -5.395 -13.597 1.00 90.00 85 THR A C 1
ATOM 588 O O . THR A 1 85 ? 7.637 -4.976 -12.449 1.00 90.00 85 THR A O 1
ATOM 591 N N . ASN A 1 86 ? 7.936 -6.586 -13.981 1.00 91.62 86 ASN A N 1
ATOM 592 C CA . ASN A 1 86 ? 8.619 -7.510 -13.076 1.00 91.62 86 ASN A CA 1
ATOM 593 C C . ASN A 1 86 ? 9.975 -6.972 -12.611 1.00 91.62 86 ASN A C 1
ATOM 595 O O . ASN A 1 86 ? 10.280 -7.018 -11.417 1.00 91.62 86 ASN A O 1
ATOM 599 N N . LEU A 1 87 ? 10.750 -6.397 -13.530 1.00 91.25 87 LEU A N 1
ATOM 600 C CA . LEU A 1 87 ? 12.014 -5.730 -13.239 1.00 91.25 87 LEU A CA 1
ATOM 601 C C . LEU A 1 87 ? 11.808 -4.591 -12.236 1.00 91.25 87 LEU A C 1
ATOM 603 O O . LEU A 1 87 ? 12.520 -4.497 -11.238 1.00 91.25 87 LEU A O 1
ATOM 607 N N . SER A 1 88 ? 10.774 -3.781 -12.454 1.00 90.56 88 SER A N 1
ATOM 608 C CA . SER A 1 88 ? 10.419 -2.662 -11.589 1.00 90.56 88 SER A CA 1
ATOM 609 C C . SER A 1 88 ? 10.080 -3.103 -10.169 1.00 90.56 88 SER A C 1
ATOM 611 O O . SER A 1 88 ? 10.581 -2.534 -9.191 1.00 90.56 88 SER A O 1
ATOM 613 N N . LEU A 1 89 ? 9.285 -4.162 -10.027 1.00 90.56 89 LEU A N 1
ATOM 614 C CA . LEU A 1 89 ? 8.943 -4.738 -8.728 1.00 90.56 89 LEU A CA 1
ATOM 615 C C . LEU A 1 89 ? 10.168 -5.338 -8.025 1.00 90.56 89 LEU A C 1
ATOM 617 O O . LEU A 1 89 ? 10.351 -5.117 -6.825 1.00 90.56 89 LEU A O 1
ATOM 621 N N . LEU A 1 90 ? 11.035 -6.037 -8.764 1.00 91.69 90 LEU A N 1
ATOM 622 C CA . LEU A 1 90 ? 12.249 -6.649 -8.227 1.00 91.69 90 LEU A CA 1
ATOM 623 C C . LEU A 1 90 ? 13.247 -5.594 -7.740 1.00 91.69 90 LEU A C 1
ATOM 625 O O . LEU A 1 90 ? 13.678 -5.648 -6.588 1.00 91.69 90 LEU A O 1
ATOM 629 N N . ILE A 1 91 ? 13.558 -4.595 -8.568 1.00 92.50 91 ILE A N 1
ATOM 630 C CA . ILE A 1 91 ? 14.446 -3.482 -8.202 1.00 92.50 91 ILE A CA 1
ATOM 631 C C . ILE A 1 91 ? 13.885 -2.739 -6.989 1.00 92.50 91 ILE A C 1
ATOM 633 O O . ILE A 1 91 ? 14.607 -2.495 -6.024 1.00 92.50 91 ILE A O 1
ATOM 637 N N . THR A 1 92 ? 12.582 -2.440 -6.984 1.00 91.12 92 THR A N 1
ATOM 638 C CA . THR A 1 92 ? 11.924 -1.789 -5.840 1.00 91.12 92 THR A CA 1
ATOM 639 C C . THR A 1 92 ? 12.074 -2.625 -4.571 1.00 91.12 92 THR A C 1
ATOM 641 O O . THR A 1 92 ? 12.352 -2.091 -3.498 1.00 91.12 92 THR A O 1
ATOM 644 N N . ARG A 1 93 ? 11.936 -3.950 -4.671 1.00 91.25 93 ARG A N 1
ATOM 645 C CA . ARG A 1 93 ? 12.090 -4.865 -3.536 1.00 91.25 93 ARG A CA 1
ATOM 646 C C . ARG A 1 93 ? 13.526 -4.924 -3.018 1.00 91.25 93 ARG A C 1
ATOM 648 O O . ARG A 1 93 ? 13.701 -4.985 -1.795 1.00 91.25 93 ARG A O 1
ATOM 655 N N . LEU A 1 94 ? 14.510 -4.929 -3.917 1.00 93.75 94 LEU A N 1
ATOM 656 C CA . LEU A 1 94 ? 15.943 -4.919 -3.600 1.00 93.75 94 LEU A CA 1
ATOM 657 C C . LEU A 1 94 ? 16.340 -3.604 -2.921 1.00 93.75 94 LEU A C 1
ATOM 659 O O . LEU A 1 94 ? 17.006 -3.610 -1.886 1.00 93.75 94 LEU A O 1
ATOM 663 N N . LEU A 1 95 ? 15.838 -2.482 -3.437 1.00 93.38 95 LEU A N 1
ATOM 664 C CA . LEU A 1 95 ? 16.115 -1.144 -2.918 1.00 93.38 95 LEU A CA 1
ATOM 665 C C . LEU A 1 95 ? 15.198 -0.726 -1.757 1.00 93.38 95 LEU A C 1
ATOM 667 O O . LEU A 1 95 ? 15.406 0.333 -1.172 1.00 93.38 95 LEU A O 1
ATOM 671 N N . ALA A 1 96 ? 14.231 -1.554 -1.350 1.00 91.75 96 ALA A N 1
ATOM 672 C CA . ALA A 1 96 ? 13.277 -1.211 -0.293 1.00 91.75 96 ALA A CA 1
ATOM 673 C C . ALA A 1 96 ? 13.965 -0.870 1.040 1.00 91.75 96 ALA A C 1
ATOM 675 O O . ALA A 1 96 ? 13.728 0.188 1.618 1.00 91.75 96 ALA A O 1
ATOM 676 N N . ARG A 1 97 ? 14.865 -1.737 1.521 1.00 91.88 97 ARG A N 1
ATOM 677 C CA . ARG A 1 97 ? 15.583 -1.514 2.789 1.00 91.88 97 ARG A CA 1
ATOM 678 C C . ARG A 1 97 ? 16.404 -0.216 2.793 1.00 91.88 97 ARG A C 1
ATOM 680 O O . ARG A 1 97 ? 16.225 0.561 3.733 1.00 91.88 97 ARG A O 1
ATOM 687 N N . PRO A 1 98 ? 17.279 0.058 1.801 1.00 92.44 98 PRO A N 1
ATOM 688 C CA . PRO A 1 98 ? 18.025 1.316 1.777 1.00 92.44 98 PRO A CA 1
ATOM 689 C C . PRO A 1 98 ? 17.118 2.541 1.594 1.00 92.44 98 PRO A C 1
ATOM 691 O O . PRO A 1 98 ? 17.466 3.616 2.086 1.00 92.44 98 PRO A O 1
ATOM 694 N N . ALA A 1 99 ? 15.946 2.373 0.971 1.00 89.38 99 ALA A N 1
ATOM 695 C CA . ALA A 1 99 ? 14.931 3.413 0.819 1.00 89.38 99 ALA A CA 1
ATOM 696 C C . ALA A 1 99 ? 14.182 3.745 2.124 1.00 89.38 99 ALA A C 1
ATOM 698 O O . ALA A 1 99 ? 13.443 4.722 2.162 1.00 89.38 99 ALA A O 1
ATOM 699 N N . GLY A 1 100 ? 14.359 2.955 3.192 1.00 91.75 100 GLY A N 1
ATOM 700 C CA . GLY A 1 100 ? 13.576 3.083 4.425 1.00 91.75 100 GLY A CA 1
ATOM 701 C C . GLY A 1 100 ? 12.174 2.480 4.314 1.00 91.75 100 GLY A C 1
ATOM 702 O O . GLY A 1 100 ? 11.265 2.879 5.038 1.00 91.75 100 GLY A O 1
ATOM 703 N N . LEU A 1 101 ? 11.996 1.514 3.414 1.00 93.19 101 LEU A N 1
ATOM 704 C CA . LEU A 1 101 ? 10.761 0.767 3.225 1.00 93.19 101 LEU A CA 1
ATOM 705 C C . LEU A 1 101 ? 10.876 -0.638 3.822 1.00 93.19 101 LEU A C 1
ATOM 707 O O . LEU A 1 101 ? 11.898 -1.324 3.698 1.00 93.19 101 LEU A O 1
ATOM 711 N N . ALA A 1 102 ? 9.784 -1.111 4.410 1.00 93.88 102 ALA A N 1
ATOM 712 C CA . ALA A 1 102 ? 9.669 -2.464 4.926 1.00 93.88 102 ALA A CA 1
ATOM 713 C C . ALA A 1 102 ? 8.510 -3.207 4.272 1.00 93.88 102 ALA A C 1
ATOM 715 O O . ALA A 1 102 ? 7.411 -2.685 4.129 1.00 93.88 102 ALA A O 1
ATOM 716 N N . ALA A 1 103 ? 8.752 -4.468 3.917 1.00 93.38 103 ALA A N 1
ATOM 717 C CA . ALA A 1 103 ? 7.692 -5.340 3.438 1.00 93.38 103 ALA A CA 1
ATOM 718 C C . ALA A 1 103 ? 6.795 -5.798 4.596 1.00 93.38 103 ALA A C 1
ATOM 720 O O . ALA A 1 103 ? 7.302 -6.229 5.648 1.00 93.38 103 ALA A O 1
ATOM 721 N N . VAL A 1 104 ? 5.487 -5.716 4.360 1.00 93.12 104 VAL A N 1
ATOM 722 C CA . VAL A 1 104 ? 4.421 -6.219 5.238 1.00 93.12 104 VAL A CA 1
ATOM 723 C C . VAL A 1 104 ? 3.958 -7.587 4.745 1.00 93.12 104 VAL A C 1
ATOM 725 O O . VAL A 1 104 ? 4.040 -8.572 5.476 1.00 93.12 104 VAL A O 1
ATOM 728 N N . TRP A 1 105 ? 3.581 -7.670 3.470 1.00 93.38 105 TRP A N 1
ATOM 729 C CA . TRP A 1 105 ? 3.200 -8.913 2.805 1.00 93.38 105 TRP A CA 1
ATOM 730 C C . TRP A 1 105 ? 3.718 -8.955 1.366 1.00 93.38 105 TRP A C 1
ATOM 732 O O . TRP A 1 105 ? 4.118 -7.941 0.783 1.00 93.38 105 TRP A O 1
ATOM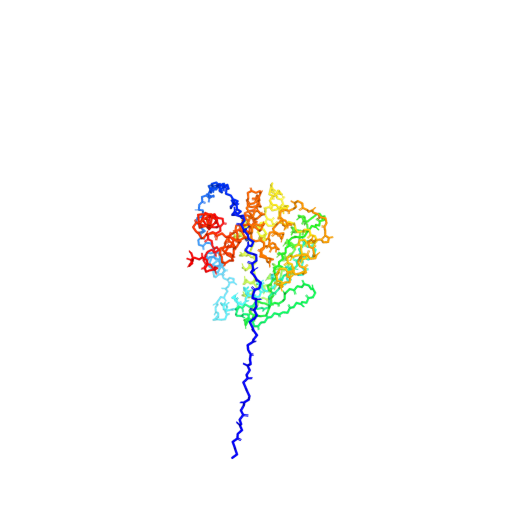 742 N N . SER A 1 106 ? 3.752 -10.151 0.796 1.00 93.38 106 SER A N 1
ATOM 743 C CA . SER A 1 106 ? 4.178 -10.408 -0.575 1.00 93.38 106 SER A CA 1
ATOM 744 C C . SER A 1 106 ? 3.231 -11.401 -1.251 1.00 93.38 106 SER A C 1
ATOM 746 O O . SER A 1 106 ? 2.667 -12.283 -0.607 1.00 93.38 106 SER A O 1
ATOM 748 N N . SER A 1 107 ? 3.024 -11.235 -2.550 1.00 91.88 107 SER A N 1
ATOM 749 C CA . SER A 1 107 ? 2.245 -12.121 -3.411 1.00 91.88 107 SER A CA 1
ATOM 750 C C . SER A 1 107 ? 3.110 -12.553 -4.580 1.00 91.88 107 SER A C 1
ATOM 752 O O . SER A 1 107 ? 3.747 -11.716 -5.216 1.00 91.88 107 SER A O 1
ATOM 754 N N . VAL A 1 108 ? 3.113 -13.848 -4.861 1.00 91.31 108 VAL A N 1
ATOM 755 C CA . VAL A 1 108 ? 3.709 -14.440 -6.057 1.00 91.31 108 VAL A CA 1
ATOM 756 C C . VAL A 1 108 ? 2.562 -14.778 -6.998 1.00 91.31 108 VAL A C 1
ATOM 758 O O . VAL A 1 108 ? 1.683 -15.571 -6.653 1.00 91.31 108 VAL A O 1
ATOM 761 N N . GLY A 1 109 ? 2.541 -14.130 -8.156 1.00 86.88 109 GLY A N 1
ATOM 762 C CA . GLY A 1 109 ? 1.465 -14.225 -9.133 1.00 86.88 109 GLY A CA 1
ATOM 763 C C . GLY A 1 109 ? 0.278 -13.287 -8.884 1.00 86.88 109 GLY A C 1
ATOM 764 O O . GLY A 1 109 ? 0.217 -12.526 -7.912 1.00 86.88 109 GLY A O 1
ATOM 765 N N . VAL A 1 110 ? -0.694 -13.382 -9.790 1.00 82.62 110 VAL A N 1
ATOM 766 C CA . VAL A 1 110 ? -2.003 -12.713 -9.808 1.00 82.62 110 VAL A CA 1
ATOM 767 C C . VAL A 1 110 ? -3.131 -13.738 -9.980 1.00 82.62 110 VAL A C 1
ATOM 769 O O . VAL A 1 110 ? -2.885 -14.922 -10.193 1.00 82.62 110 VAL A O 1
ATOM 772 N N . GLY A 1 111 ? -4.386 -13.306 -9.853 1.00 84.69 111 GLY A N 1
ATOM 773 C CA . GLY A 1 111 ? -5.550 -14.189 -9.977 1.00 84.69 111 GLY A CA 1
ATOM 774 C C . GLY A 1 111 ? -5.947 -14.866 -8.663 1.00 84.69 111 GLY A C 1
ATOM 775 O O . GLY A 1 111 ? -5.772 -14.291 -7.579 1.00 84.69 111 GLY A O 1
ATOM 776 N N . ARG A 1 112 ? -6.525 -16.072 -8.757 1.00 87.69 112 ARG A N 1
ATOM 777 C CA . ARG A 1 112 ? -7.091 -16.798 -7.610 1.00 87.69 112 ARG A CA 1
ATOM 778 C C . ARG A 1 112 ? -5.988 -17.148 -6.615 1.00 87.69 112 ARG A C 1
ATOM 780 O O . ARG A 1 112 ? -4.921 -17.613 -7.009 1.00 87.69 112 ARG A O 1
ATOM 787 N N . ARG A 1 113 ? -6.242 -16.925 -5.323 1.00 90.69 113 ARG A N 1
ATOM 788 C CA . ARG A 1 113 ? -5.334 -17.338 -4.243 1.00 90.69 113 ARG A CA 1
ATOM 789 C C . ARG A 1 113 ? -5.289 -18.867 -4.199 1.00 90.69 113 ARG A C 1
ATOM 791 O O . ARG A 1 113 ? -6.330 -19.498 -4.073 1.00 90.69 113 ARG A O 1
ATOM 798 N N . LEU A 1 114 ? -4.091 -19.431 -4.321 1.00 92.25 114 LEU A N 1
ATOM 799 C CA . LEU A 1 114 ? -3.818 -20.865 -4.186 1.00 92.25 114 LEU A CA 1
ATOM 800 C C . LEU A 1 114 ? -3.502 -21.236 -2.739 1.00 92.25 114 LEU A C 1
ATOM 802 O O . LEU A 1 114 ? -3.824 -22.324 -2.285 1.00 92.25 114 LEU A O 1
ATOM 806 N N . GLY A 1 115 ? -2.878 -20.316 -2.010 1.00 92.25 115 GLY A N 1
ATOM 807 C CA . GLY A 1 115 ? -2.508 -20.539 -0.624 1.00 92.25 115 GLY A CA 1
ATOM 808 C C . GLY A 1 115 ? -1.725 -19.371 -0.052 1.00 92.25 115 GLY A C 1
ATOM 809 O O . GLY A 1 115 ? -1.525 -18.335 -0.698 1.00 92.25 115 GLY A O 1
ATOM 810 N N . SER A 1 116 ? -1.292 -19.528 1.191 1.00 94.06 116 SER A N 1
ATOM 811 C CA . SER A 1 116 ? -0.417 -18.566 1.848 1.00 94.06 116 SER 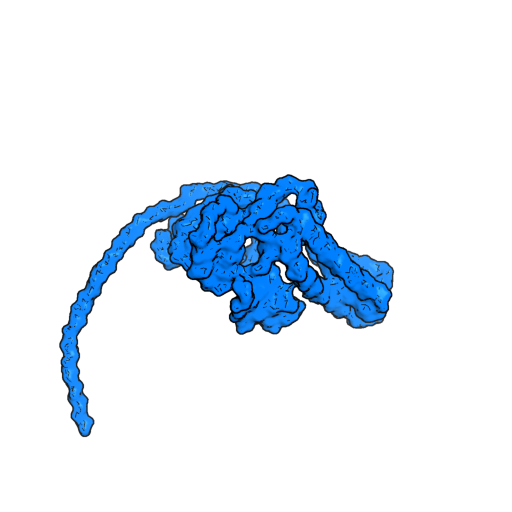A CA 1
ATOM 812 C C . SER A 1 116 ? 0.402 -19.206 2.950 1.00 94.06 116 SER A C 1
ATOM 814 O O . SER A 1 116 ? -0.061 -20.136 3.598 1.00 94.06 116 SER A O 1
ATOM 816 N N . THR A 1 117 ? 1.569 -18.640 3.222 1.00 95.31 117 THR A N 1
ATOM 817 C CA . THR A 1 117 ? 2.421 -19.024 4.346 1.00 95.31 117 THR A CA 1
ATOM 818 C C . THR A 1 117 ? 2.998 -17.785 5.019 1.00 95.31 117 THR A C 1
ATOM 820 O O . THR A 1 117 ? 3.071 -16.718 4.411 1.00 95.31 117 THR A O 1
ATOM 823 N N . VAL A 1 118 ? 3.417 -17.902 6.276 1.00 93.12 118 VAL A N 1
ATOM 824 C CA . VAL A 1 118 ? 4.105 -16.825 6.993 1.00 93.12 118 VAL A CA 1
ATOM 825 C C . VAL A 1 118 ? 5.572 -17.204 7.138 1.00 93.12 118 VAL A C 1
ATOM 827 O O . VAL A 1 118 ? 5.895 -18.194 7.785 1.00 93.12 118 VAL A O 1
ATOM 830 N N . ARG A 1 119 ? 6.474 -16.398 6.570 1.00 92.06 119 ARG A N 1
ATOM 831 C CA . ARG A 1 119 ? 7.928 -16.615 6.657 1.00 92.06 119 ARG A CA 1
ATOM 832 C C . ARG A 1 119 ? 8.640 -15.315 6.995 1.00 92.06 119 ARG A C 1
ATOM 834 O O . ARG A 1 119 ? 8.428 -14.298 6.335 1.00 92.06 119 ARG A O 1
ATOM 841 N N . GLY A 1 120 ? 9.482 -15.341 8.031 1.00 84.81 120 GLY A N 1
ATOM 842 C CA . GLY A 1 120 ? 10.195 -14.151 8.514 1.00 84.81 120 GLY A CA 1
ATOM 843 C C . GLY A 1 120 ? 9.252 -13.029 8.967 1.00 84.81 120 GLY A C 1
ATOM 844 O O . GLY A 1 120 ? 9.496 -11.862 8.660 1.00 84.81 120 GLY A O 1
ATOM 845 N N . GLY A 1 121 ? 8.132 -13.390 9.607 1.00 83.88 121 GLY A N 1
ATOM 846 C CA . GLY A 1 121 ? 7.115 -12.443 10.077 1.00 83.88 121 GLY A CA 1
ATOM 847 C C . GLY A 1 121 ? 6.341 -11.735 8.962 1.00 83.88 121 GLY A C 1
ATOM 848 O O . GLY A 1 121 ? 5.787 -10.669 9.197 1.00 83.88 121 GLY A O 1
ATOM 849 N N . ARG A 1 122 ? 6.335 -12.271 7.736 1.00 89.44 122 ARG A N 1
ATOM 850 C CA . ARG A 1 122 ? 5.630 -11.690 6.585 1.00 89.44 122 ARG A CA 1
ATOM 851 C C . ARG A 1 122 ? 4.712 -12.716 5.958 1.00 89.44 122 ARG A C 1
ATOM 853 O O . ARG A 1 122 ? 5.114 -13.869 5.792 1.00 89.44 122 ARG A O 1
ATOM 860 N N . LEU A 1 123 ? 3.519 -12.277 5.571 1.00 93.00 123 LEU A N 1
ATOM 861 C CA . LEU A 1 123 ? 2.600 -13.105 4.803 1.00 93.00 123 LEU A CA 1
ATOM 862 C C . LEU A 1 123 ? 3.082 -13.201 3.351 1.00 93.00 123 LEU A C 1
ATOM 864 O O . LEU A 1 123 ? 3.270 -12.186 2.682 1.00 93.00 123 LEU A O 1
ATOM 868 N N . TRP A 1 124 ? 3.236 -14.425 2.870 1.00 94.56 124 TRP A N 1
ATOM 869 C CA . TRP A 1 124 ? 3.442 -14.76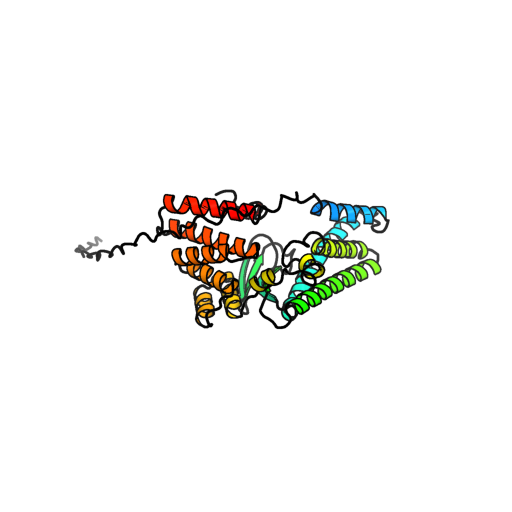9 1.472 1.00 94.56 124 TRP A CA 1
ATOM 870 C C . TRP A 1 124 ? 2.167 -15.399 0.937 1.00 94.56 124 TRP A C 1
ATOM 872 O O . TRP A 1 124 ? 1.659 -16.356 1.513 1.00 94.56 124 TRP A O 1
ATOM 882 N N . THR A 1 125 ? 1.641 -14.862 -0.156 1.00 93.06 125 THR A N 1
ATOM 883 C CA . THR A 1 125 ? 0.460 -15.387 -0.846 1.00 93.06 125 THR A CA 1
ATOM 884 C C . THR A 1 125 ? 0.869 -15.920 -2.212 1.00 93.06 125 THR A C 1
ATOM 886 O O . THR A 1 125 ? 1.656 -15.293 -2.914 1.00 93.06 125 THR A O 1
ATOM 889 N N . PHE A 1 126 ? 0.355 -17.086 -2.585 1.00 92.81 126 PHE A N 1
ATOM 890 C CA . PHE A 1 126 ? 0.603 -17.696 -3.890 1.00 92.81 126 PHE A CA 1
ATOM 891 C C . PHE A 1 126 ? -0.683 -17.637 -4.703 1.00 92.81 126 PHE A C 1
ATOM 893 O O . PHE A 1 126 ? -1.764 -17.904 -4.167 1.00 92.81 126 PHE A O 1
ATOM 900 N N . ARG A 1 127 ? -0.588 -17.251 -5.975 1.00 91.69 127 ARG A N 1
ATOM 901 C CA . ARG A 1 127 ? -1.740 -17.077 -6.866 1.00 91.69 127 ARG A CA 1
ATOM 902 C C . ARG A 1 127 ? -1.553 -17.817 -8.187 1.00 91.69 127 ARG A C 1
ATOM 904 O O . ARG A 1 127 ? -0.436 -18.148 -8.566 1.00 91.69 127 ARG A O 1
ATOM 911 N N . SER A 1 128 ? -2.665 -18.077 -8.868 1.00 89.31 128 SER A N 1
ATOM 912 C CA . SER A 1 128 ? -2.739 -18.977 -10.024 1.00 89.31 128 SER A CA 1
ATOM 913 C C . SER A 1 128 ? -1.956 -18.531 -11.262 1.00 89.31 128 SER A C 1
ATOM 915 O O . SER A 1 128 ? -1.527 -19.380 -12.031 1.00 89.31 128 SER A O 1
ATOM 917 N N . LEU A 1 129 ? -1.780 -17.227 -11.489 1.00 86.19 129 LEU A N 1
ATOM 918 C CA . LEU A 1 129 ? -1.140 -16.695 -12.696 1.00 86.19 129 LEU A CA 1
ATOM 919 C C . LEU A 1 129 ? 0.233 -16.096 -12.358 1.00 86.19 129 LEU A C 1
ATOM 921 O O . LEU A 1 129 ? 0.280 -15.011 -11.780 1.00 86.19 129 LEU A O 1
ATOM 925 N N . PRO A 1 130 ? 1.360 -16.703 -12.758 1.00 77.44 130 PRO A N 1
ATOM 926 C CA . PRO A 1 130 ? 2.700 -16.225 -12.403 1.00 77.44 130 PRO A CA 1
ATOM 927 C C . PRO A 1 130 ? 3.173 -14.999 -13.212 1.00 77.44 130 PRO A C 1
ATOM 929 O O . PRO A 1 130 ? 4.360 -14.691 -13.214 1.00 77.44 130 PRO A O 1
ATOM 932 N N . LEU A 1 131 ? 2.269 -14.273 -13.885 1.00 76.50 131 LEU A N 1
ATOM 933 C CA . LEU A 1 131 ? 2.603 -13.132 -14.755 1.00 76.50 131 LEU A CA 1
ATOM 934 C C . LEU A 1 131 ? 3.359 -12.011 -14.016 1.00 76.50 131 LEU A C 1
ATOM 936 O O . LEU A 1 131 ? 4.205 -11.328 -14.593 1.00 76.50 131 LEU A O 1
ATOM 940 N N . ILE A 1 132 ? 3.048 -11.830 -12.731 1.00 76.31 132 ILE A N 1
ATOM 941 C CA . ILE A 1 132 ? 3.774 -10.940 -11.826 1.00 76.31 132 ILE A CA 1
ATOM 942 C C . ILE A 1 132 ? 4.509 -11.810 -10.813 1.00 76.31 132 ILE A C 1
ATOM 944 O O . ILE A 1 132 ? 3.894 -12.369 -9.907 1.00 76.31 132 ILE A O 1
ATOM 948 N N . LEU A 1 133 ? 5.827 -11.904 -10.959 1.00 81.06 133 LEU A N 1
ATOM 949 C CA . LEU A 1 133 ? 6.696 -12.740 -10.133 1.00 81.06 133 LEU A CA 1
ATOM 950 C C . LEU A 1 133 ? 6.609 -12.358 -8.656 1.00 81.06 133 LEU A C 1
ATOM 952 O O . LEU A 1 133 ? 6.592 -13.226 -7.787 1.00 81.06 133 LEU A O 1
ATOM 956 N N . LEU A 1 134 ? 6.543 -11.059 -8.361 1.00 85.88 134 LEU A N 1
ATOM 957 C CA . LEU A 1 134 ? 6.529 -10.585 -6.986 1.00 85.88 134 LEU A CA 1
ATOM 958 C C . LEU A 1 134 ? 5.814 -9.246 -6.845 1.00 85.88 134 LEU A C 1
ATOM 960 O O . LEU A 1 134 ? 6.342 -8.205 -7.217 1.00 85.88 134 LEU A O 1
ATOM 964 N N . TYR A 1 135 ? 4.659 -9.249 -6.196 1.00 87.12 135 TYR A N 1
ATOM 965 C CA . TYR A 1 135 ? 3.985 -8.041 -5.740 1.00 87.12 135 TYR A CA 1
ATOM 966 C C . TYR A 1 135 ? 4.179 -7.890 -4.230 1.00 87.12 135 TYR A C 1
ATOM 968 O O . TYR A 1 135 ? 3.809 -8.772 -3.464 1.00 87.12 135 TYR A O 1
ATOM 976 N N . THR A 1 136 ? 4.790 -6.796 -3.776 1.00 89.19 136 THR A N 1
ATOM 977 C CA . THR A 1 136 ? 5.087 -6.578 -2.349 1.00 89.19 136 THR A CA 1
ATOM 978 C C . THR A 1 136 ? 4.393 -5.324 -1.847 1.00 89.19 136 THR A C 1
ATOM 980 O O . THR A 1 136 ? 4.571 -4.251 -2.421 1.00 89.19 136 THR A O 1
ATOM 983 N N . CYS A 1 137 ? 3.674 -5.434 -0.732 1.00 91.38 137 CYS A N 1
ATOM 984 C CA . CYS A 1 137 ? 3.225 -4.263 0.006 1.00 91.38 137 CYS A CA 1
ATOM 985 C C . CYS A 1 137 ? 4.372 -3.744 0.870 1.00 91.38 137 CYS A C 1
ATOM 987 O O . CYS A 1 137 ? 4.868 -4.437 1.767 1.00 91.38 137 CYS A O 1
ATOM 989 N N . LEU A 1 138 ? 4.813 -2.533 0.545 1.00 91.88 138 LEU A N 1
ATOM 990 C CA . LEU A 1 138 ? 5.875 -1.820 1.233 1.00 91.88 138 LEU A CA 1
ATOM 991 C C . LEU A 1 138 ? 5.267 -0.663 2.019 1.00 91.88 138 LEU A C 1
ATOM 993 O O . LEU A 1 138 ? 4.474 0.101 1.475 1.00 91.88 138 LEU A O 1
ATOM 997 N N . VAL A 1 139 ? 5.681 -0.523 3.273 1.00 91.81 139 VAL A N 1
ATOM 998 C CA . VAL A 1 139 ? 5.345 0.624 4.119 1.00 91.81 139 VAL A CA 1
ATOM 999 C C . VAL A 1 139 ? 6.601 1.401 4.469 1.00 91.81 139 VAL A C 1
ATOM 1001 O O . VAL A 1 139 ? 7.707 0.852 4.494 1.00 91.81 139 VAL A O 1
ATOM 1004 N N . VAL A 1 140 ? 6.425 2.688 4.725 1.00 91.56 140 VAL A N 1
ATOM 1005 C CA . VAL A 1 140 ? 7.502 3.597 5.103 1.00 91.56 140 VAL A CA 1
ATOM 1006 C C . VAL A 1 140 ? 7.838 3.385 6.569 1.00 91.56 140 VAL A C 1
ATOM 1008 O O . VAL A 1 140 ? 6.946 3.369 7.408 1.00 91.56 140 VAL A O 1
ATOM 1011 N N . THR A 1 141 ? 9.120 3.229 6.877 1.00 91.81 141 THR A N 1
ATOM 1012 C CA . THR A 1 141 ? 9.612 3.046 8.248 1.00 91.81 141 THR A CA 1
ATOM 1013 C C . THR A 1 141 ? 10.449 4.224 8.683 1.00 91.81 141 THR A C 1
ATOM 1015 O O . THR A 1 141 ? 11.144 4.828 7.864 1.00 91.81 141 THR A O 1
ATOM 1018 N N . ASP A 1 142 ? 10.402 4.522 9.974 1.00 85.31 142 ASP A N 1
ATOM 1019 C CA . ASP A 1 142 ? 11.158 5.635 10.526 1.00 85.31 142 ASP A CA 1
ATOM 1020 C C . ASP A 1 142 ? 12.670 5.414 10.410 1.00 85.31 142 ASP A C 1
ATOM 1022 O O . ASP A 1 142 ? 13.213 4.399 10.859 1.00 85.31 142 ASP A O 1
ATOM 1026 N N . ARG A 1 143 ? 13.348 6.347 9.739 1.00 84.12 143 ARG A N 1
ATOM 1027 C CA . ARG A 1 143 ? 14.785 6.298 9.450 1.00 84.12 143 ARG A CA 1
ATOM 1028 C C . ARG A 1 143 ? 15.334 7.721 9.306 1.00 84.12 143 ARG A C 1
ATOM 1030 O O . ARG A 1 143 ? 14.709 8.553 8.643 1.00 84.12 143 ARG A O 1
ATOM 1037 N N . PRO A 1 144 ? 16.565 7.989 9.771 1.00 84.62 144 PRO A N 1
ATOM 1038 C CA . PRO A 1 144 ? 17.208 9.274 9.534 1.00 84.62 144 PRO A CA 1
ATOM 1039 C C . PRO A 1 144 ? 17.422 9.508 8.031 1.00 84.62 144 PRO A C 1
ATOM 1041 O O . PRO A 1 144 ? 17.902 8.634 7.293 1.00 84.62 144 PRO A O 1
ATOM 1044 N N . GLY A 1 145 ? 17.053 10.705 7.568 1.00 85.81 145 GLY A N 1
ATOM 1045 C CA . GLY A 1 145 ? 17.181 11.106 6.165 1.00 85.81 145 GLY A CA 1
ATOM 1046 C C . GLY A 1 145 ? 16.262 10.347 5.202 1.00 85.81 145 GLY A C 1
ATOM 1047 O O . GLY A 1 145 ? 16.568 10.277 4.009 1.00 85.81 145 GLY A O 1
ATOM 1048 N N . LEU A 1 146 ? 15.156 9.777 5.695 1.00 87.56 146 LEU A N 1
ATOM 1049 C CA . LEU A 1 146 ? 14.195 8.975 4.931 1.00 87.56 146 LEU A CA 1
ATOM 1050 C C . LEU A 1 146 ? 13.799 9.617 3.593 1.00 87.56 146 LEU A C 1
ATOM 1052 O O . LEU A 1 146 ? 13.834 8.946 2.568 1.00 87.56 146 LEU A O 1
ATOM 1056 N N . ARG A 1 147 ? 13.524 10.925 3.567 1.00 87.00 147 ARG A N 1
ATOM 1057 C CA . ARG A 1 147 ? 13.195 11.678 2.343 1.00 87.00 147 ARG A CA 1
ATOM 1058 C C . ARG A 1 147 ? 14.274 11.550 1.265 1.00 87.00 147 ARG A C 1
ATOM 1060 O O . ARG A 1 147 ? 13.996 11.131 0.142 1.00 87.00 147 ARG A O 1
ATOM 1067 N N . ARG A 1 148 ? 15.525 11.868 1.619 1.00 88.88 148 ARG A N 1
ATOM 1068 C CA . ARG A 1 148 ? 16.675 11.777 0.704 1.00 88.88 148 ARG A CA 1
ATOM 1069 C C . ARG A 1 148 ? 16.927 10.331 0.287 1.00 88.88 148 ARG A C 1
ATOM 1071 O O . ARG A 1 148 ? 17.230 10.088 -0.875 1.00 88.88 148 ARG A O 1
ATOM 1078 N N . ARG A 1 149 ? 16.776 9.372 1.205 1.00 91.75 149 ARG A N 1
ATOM 1079 C CA . ARG A 1 149 ? 16.918 7.937 0.913 1.00 91.75 149 ARG A CA 1
ATOM 1080 C C . ARG A 1 149 ? 15.875 7.466 -0.095 1.00 91.75 149 ARG A C 1
ATOM 1082 O O . ARG A 1 149 ? 16.249 6.870 -1.101 1.00 91.75 149 ARG A O 1
ATOM 1089 N N . LEU A 1 150 ? 14.601 7.776 0.134 1.00 90.56 150 LEU A N 1
ATOM 1090 C CA . LEU A 1 150 ? 13.488 7.405 -0.737 1.00 90.56 150 LEU A CA 1
ATOM 1091 C C . LEU A 1 150 ? 13.651 8.022 -2.132 1.00 90.56 150 LEU A C 1
ATOM 1093 O O . LEU A 1 150 ? 13.497 7.330 -3.135 1.00 90.56 150 LEU A O 1
ATOM 1097 N N . TRP A 1 151 ? 14.044 9.298 -2.199 1.00 91.50 151 TRP A N 1
ATOM 1098 C CA . TRP A 1 151 ? 14.326 9.978 -3.463 1.00 91.50 151 TRP A CA 1
ATOM 1099 C C . TRP A 1 151 ? 15.498 9.335 -4.213 1.00 91.50 151 TRP A C 1
ATOM 1101 O O . TRP A 1 151 ? 15.320 8.894 -5.345 1.00 91.50 151 TRP A O 1
ATOM 1111 N N . ARG A 1 152 ? 16.671 9.202 -3.572 1.00 93.75 152 ARG A N 1
ATOM 1112 C CA . ARG A 1 152 ? 17.884 8.638 -4.198 1.00 93.75 152 ARG A CA 1
ATOM 1113 C C . ARG A 1 152 ? 17.663 7.212 -4.687 1.00 93.75 152 ARG A C 1
ATOM 1115 O O . ARG A 1 152 ? 18.069 6.874 -5.789 1.00 93.75 152 ARG A O 1
ATOM 1122 N N . THR A 1 153 ? 17.012 6.378 -3.881 1.00 94.00 153 THR A N 1
ATOM 1123 C CA . THR A 1 153 ? 16.733 4.983 -4.252 1.00 94.00 153 THR A CA 1
ATOM 1124 C C . THR A 1 153 ? 15.697 4.872 -5.360 1.00 94.00 153 THR A C 1
ATOM 1126 O O . THR A 1 153 ? 15.854 4.033 -6.240 1.00 94.00 153 THR A O 1
ATOM 1129 N N . THR A 1 154 ? 14.680 5.737 -5.379 1.00 91.88 154 THR A N 1
ATOM 1130 C CA . THR A 1 154 ? 13.718 5.786 -6.489 1.00 91.88 154 THR A CA 1
ATOM 1131 C C . THR A 1 154 ? 14.385 6.278 -7.772 1.00 91.88 154 THR A C 1
ATOM 1133 O O . THR A 1 154 ? 14.136 5.713 -8.833 1.00 91.88 154 THR A O 1
ATOM 1136 N N . ALA A 1 155 ? 15.262 7.282 -7.684 1.00 92.62 155 ALA A N 1
ATOM 1137 C CA . ALA A 1 155 ? 16.027 7.779 -8.825 1.00 92.62 155 ALA A CA 1
ATOM 1138 C C . ALA A 1 155 ? 16.947 6.685 -9.374 1.00 92.62 155 ALA A C 1
ATOM 1140 O O . ALA A 1 155 ? 16.903 6.396 -10.565 1.00 92.62 155 ALA A O 1
ATOM 1141 N N . LEU A 1 156 ? 17.692 6.005 -8.497 1.00 94.94 156 LEU A N 1
ATOM 1142 C CA . LEU A 1 156 ? 18.528 4.865 -8.862 1.00 94.94 156 LEU A CA 1
ATOM 1143 C C . LEU A 1 156 ? 17.709 3.744 -9.514 1.00 94.94 156 LEU A C 1
ATOM 1145 O O . LEU A 1 156 ? 18.124 3.219 -10.540 1.00 94.94 156 LEU A O 1
ATOM 1149 N N . ALA A 1 157 ? 16.538 3.405 -8.965 1.00 92.81 157 ALA A N 1
ATOM 1150 C CA . ALA A 1 157 ? 15.667 2.383 -9.538 1.00 92.81 157 ALA A CA 1
ATOM 1151 C C . ALA A 1 157 ? 15.270 2.718 -10.982 1.00 92.81 157 ALA A C 1
ATOM 1153 O O . ALA A 1 157 ? 15.384 1.875 -11.867 1.00 92.81 157 ALA A O 1
ATOM 1154 N N . VAL A 1 158 ? 14.846 3.962 -11.222 1.00 91.19 158 VAL A N 1
ATOM 1155 C CA . VAL A 1 158 ? 14.462 4.433 -12.558 1.00 91.19 158 VAL A CA 1
ATOM 1156 C C . VAL A 1 158 ? 15.661 4.464 -13.503 1.00 91.19 158 VAL A C 1
ATOM 1158 O O . VAL A 1 158 ? 15.531 4.032 -14.643 1.00 91.19 158 VAL A O 1
ATOM 1161 N N . LEU A 1 159 ? 16.832 4.911 -13.043 1.00 92.50 159 LEU A N 1
ATOM 1162 C CA . LEU A 1 159 ? 18.053 4.910 -13.854 1.00 92.50 159 LEU A CA 1
ATOM 1163 C C . LEU A 1 159 ? 18.458 3.494 -14.274 1.00 92.50 159 LEU A C 1
ATOM 1165 O O . LEU A 1 159 ? 18.757 3.281 -15.444 1.00 92.50 159 LEU A O 1
ATOM 1169 N N . VAL A 1 160 ? 18.419 2.523 -13.358 1.00 93.44 160 VAL A N 1
ATOM 1170 C CA . VAL A 1 160 ? 18.727 1.116 -13.666 1.00 93.44 160 VAL A CA 1
ATOM 1171 C C . VAL A 1 160 ? 17.724 0.542 -14.669 1.00 93.44 160 VAL A C 1
ATOM 1173 O O . VAL A 1 160 ? 18.125 -0.111 -15.628 1.00 93.44 160 VAL A O 1
ATOM 1176 N N . GLU A 1 161 ? 16.428 0.815 -14.501 1.00 92.56 161 GLU A N 1
ATOM 1177 C CA . GLU A 1 161 ? 15.395 0.375 -15.450 1.00 92.56 161 GLU A CA 1
ATOM 1178 C C . GLU A 1 161 ? 15.602 0.966 -16.848 1.00 92.56 161 GLU A C 1
ATOM 1180 O O . GLU A 1 161 ? 15.514 0.243 -17.840 1.00 92.56 161 GLU A O 1
ATOM 1185 N N . LEU A 1 162 ? 15.898 2.266 -16.935 1.00 91.12 162 LEU A N 1
ATOM 1186 C CA . LEU A 1 162 ? 16.157 2.938 -18.208 1.00 91.12 162 LEU A CA 1
ATOM 1187 C C . LEU A 1 162 ? 17.460 2.461 -18.853 1.00 91.12 162 LEU A C 1
ATOM 1189 O O . LEU A 1 162 ? 17.485 2.279 -20.065 1.00 91.12 162 LEU A O 1
ATOM 1193 N N . ALA A 1 163 ? 18.513 2.210 -18.071 1.00 92.62 163 ALA A N 1
ATOM 1194 C CA . ALA A 1 163 ? 19.775 1.673 -18.576 1.00 92.62 163 ALA A CA 1
ATOM 1195 C C . ALA A 1 163 ? 19.594 0.265 -19.164 1.00 92.62 163 ALA A C 1
ATOM 1197 O O . ALA A 1 163 ? 20.074 -0.008 -20.262 1.00 92.62 163 ALA A O 1
ATOM 1198 N N . LEU A 1 164 ? 18.844 -0.608 -18.482 1.00 93.00 164 LEU A N 1
ATOM 1199 C CA . LEU A 1 164 ? 18.525 -1.948 -18.984 1.00 93.00 164 LEU A CA 1
ATOM 1200 C C . LEU A 1 164 ? 17.657 -1.889 -20.246 1.00 93.00 164 LEU A C 1
ATOM 1202 O O . LEU A 1 164 ? 17.927 -2.597 -21.214 1.00 93.00 164 LEU A O 1
ATOM 1206 N N . ALA A 1 165 ? 16.651 -1.012 -20.273 1.00 91.50 165 ALA A N 1
ATOM 1207 C CA . ALA A 1 165 ? 15.835 -0.799 -21.463 1.00 91.50 165 ALA A CA 1
ATOM 1208 C C . ALA A 1 165 ? 16.666 -0.260 -22.641 1.00 91.50 165 ALA A C 1
ATOM 1210 O O . ALA A 1 165 ? 16.534 -0.755 -23.758 1.00 91.50 165 ALA A O 1
ATOM 1211 N N . ALA A 1 166 ? 17.562 0.701 -22.397 1.00 91.06 166 ALA A N 1
ATOM 1212 C CA . ALA A 1 166 ? 18.456 1.259 -23.408 1.00 91.06 166 ALA A CA 1
ATOM 1213 C C . ALA A 1 166 ? 19.441 0.214 -23.950 1.00 91.06 166 ALA A C 1
ATOM 1215 O O . ALA A 1 166 ? 19.634 0.144 -25.161 1.00 91.06 166 ALA A O 1
ATOM 1216 N N . ALA A 1 167 ? 20.002 -0.641 -23.089 1.00 93.00 167 ALA A N 1
ATOM 1217 C CA . ALA A 1 167 ? 20.870 -1.741 -23.506 1.00 93.00 167 ALA A CA 1
ATOM 1218 C C . ALA A 1 167 ? 20.140 -2.731 -24.433 1.00 93.00 167 ALA A C 1
ATOM 1220 O O . ALA A 1 167 ? 20.687 -3.126 -25.461 1.00 93.00 167 ALA A O 1
ATOM 1221 N N . LEU A 1 168 ? 18.882 -3.073 -24.122 1.00 91.25 168 LEU A N 1
ATOM 1222 C CA . LEU A 1 168 ? 18.032 -3.912 -24.981 1.00 91.25 168 LEU A CA 1
ATOM 1223 C C . LEU A 1 168 ? 17.674 -3.237 -26.314 1.00 91.25 168 LEU A C 1
ATOM 1225 O O . LEU A 1 168 ? 17.513 -3.908 -27.329 1.00 91.25 168 LEU A O 1
ATOM 1229 N N . ILE A 1 169 ? 17.529 -1.911 -26.326 1.00 89.00 169 ILE A N 1
ATOM 1230 C CA . ILE A 1 169 ? 17.292 -1.150 -27.560 1.00 89.00 169 ILE A CA 1
ATOM 1231 C C . ILE A 1 169 ? 18.557 -1.135 -28.427 1.00 89.00 169 ILE A C 1
ATOM 1233 O O . ILE A 1 169 ? 18.463 -1.339 -29.639 1.00 89.00 169 ILE A O 1
ATOM 1237 N N . ALA A 1 170 ? 19.720 -0.913 -27.810 1.00 90.19 170 ALA A N 1
ATOM 1238 C CA . ALA A 1 170 ? 21.012 -0.813 -28.482 1.00 90.19 170 ALA A CA 1
ATOM 1239 C C . ALA A 1 170 ? 21.491 -2.149 -29.068 1.00 90.19 170 ALA A C 1
ATOM 1241 O O . ALA A 1 170 ? 22.131 -2.147 -30.116 1.00 90.19 170 ALA A O 1
ATOM 1242 N N . SER A 1 171 ? 21.149 -3.283 -28.447 1.00 90.31 171 SER A N 1
ATOM 1243 C CA . SER A 1 171 ? 21.502 -4.613 -28.967 1.00 90.31 171 SER A CA 1
ATOM 1244 C C . SER A 1 171 ? 20.782 -4.983 -30.272 1.00 90.31 171 SER A C 1
ATOM 1246 O O . SER A 1 171 ? 21.218 -5.890 -30.977 1.00 90.31 171 SER A O 1
ATOM 1248 N N . GLY A 1 172 ? 19.713 -4.267 -30.636 1.00 85.75 172 GLY A N 1
ATOM 1249 C CA . GLY A 1 172 ? 19.026 -4.436 -31.914 1.00 85.75 172 GLY A CA 1
ATOM 1250 C C . GLY A 1 172 ? 18.201 -5.727 -32.027 1.00 85.75 172 GLY A C 1
ATOM 1251 O O . GLY A 1 172 ? 17.793 -6.334 -31.036 1.00 85.75 172 GLY A O 1
ATOM 1252 N N . GLY A 1 173 ? 17.877 -6.113 -33.266 1.00 85.19 173 GLY A N 1
ATOM 1253 C CA . GLY A 1 173 ? 17.119 -7.335 -33.571 1.00 85.19 173 GLY A CA 1
ATOM 1254 C C . GLY A 1 173 ? 15.791 -7.463 -32.807 1.00 85.19 173 GLY A C 1
ATOM 1255 O O . GLY A 1 173 ? 15.042 -6.494 -32.660 1.00 85.19 173 GLY A O 1
ATOM 1256 N N . ALA A 1 174 ? 15.511 -8.669 -32.303 1.00 84.25 174 ALA A N 1
ATOM 1257 C CA . ALA A 1 174 ? 14.310 -8.983 -31.521 1.00 84.25 174 ALA A CA 1
ATOM 1258 C C . ALA A 1 174 ? 14.313 -8.389 -30.094 1.00 84.25 174 ALA A C 1
ATOM 1260 O O . ALA A 1 174 ? 13.257 -8.289 -29.470 1.00 84.25 174 ALA A O 1
ATOM 1261 N N . ALA A 1 175 ? 15.466 -7.950 -29.576 1.00 88.19 175 ALA A N 1
ATOM 1262 C CA . ALA A 1 175 ? 15.570 -7.322 -28.254 1.00 88.19 175 ALA A CA 1
ATOM 1263 C C . ALA A 1 175 ? 15.072 -5.867 -28.251 1.00 88.19 175 ALA A C 1
ATOM 1265 O O . ALA A 1 175 ? 14.542 -5.382 -27.249 1.00 88.19 175 ALA A O 1
ATOM 1266 N N . ARG A 1 176 ? 15.153 -5.187 -29.397 1.00 87.69 176 ARG A N 1
ATOM 1267 C CA . ARG A 1 176 ? 14.729 -3.792 -29.553 1.00 87.69 176 ARG A CA 1
ATOM 1268 C C . ARG A 1 176 ? 13.263 -3.520 -29.163 1.00 87.69 176 ARG A C 1
ATOM 1270 O O . ARG A 1 176 ? 13.043 -2.599 -28.373 1.00 87.69 176 ARG A O 1
ATOM 1277 N N . PRO A 1 177 ? 12.248 -4.266 -29.653 1.00 86.81 177 PRO A N 1
ATOM 1278 C CA . PRO A 1 177 ? 10.859 -4.062 -29.225 1.00 86.81 177 PRO A CA 1
ATOM 1279 C C . PRO A 1 177 ? 10.644 -4.352 -27.730 1.00 86.81 177 PRO A C 1
ATOM 1281 O O . PRO A 1 177 ? 9.883 -3.627 -27.088 1.00 86.81 177 PRO A O 1
ATOM 1284 N N . LEU A 1 178 ? 11.350 -5.336 -27.153 1.00 89.31 178 LEU A N 1
ATOM 1285 C CA . LEU A 1 178 ? 11.317 -5.620 -25.709 1.00 89.31 178 LEU A CA 1
ATOM 1286 C C . LEU A 1 178 ? 11.833 -4.427 -24.894 1.00 89.31 178 LEU A C 1
ATOM 1288 O O . LEU A 1 178 ? 11.184 -4.006 -23.935 1.00 89.31 178 LEU A O 1
ATOM 1292 N N . GLY A 1 179 ? 12.975 -3.859 -25.295 1.00 89.56 179 GLY A N 1
ATOM 1293 C CA . GLY A 1 179 ? 13.568 -2.689 -24.651 1.00 89.56 179 GLY A CA 1
ATOM 1294 C C . GLY A 1 179 ? 12.657 -1.462 -24.705 1.00 89.56 179 GLY A C 1
ATOM 1295 O O . GLY A 1 179 ? 12.457 -0.798 -23.688 1.00 89.56 179 GLY A O 1
ATOM 1296 N N . TRP A 1 180 ? 12.009 -1.208 -25.847 1.00 89.12 180 TRP A N 1
ATOM 1297 C CA . TRP A 1 180 ? 11.000 -0.147 -25.957 1.00 89.12 180 TRP A CA 1
ATOM 1298 C C . TRP A 1 180 ? 9.781 -0.387 -25.067 1.00 89.12 180 TRP A C 1
ATOM 1300 O O . TRP A 1 180 ? 9.307 0.556 -24.435 1.00 89.12 180 TRP A O 1
ATOM 1310 N N . GLY A 1 181 ? 9.298 -1.629 -24.972 1.00 88.94 181 GLY A N 1
ATOM 1311 C CA . GLY A 1 181 ? 8.234 -1.999 -24.039 1.00 88.94 181 GLY A CA 1
ATOM 1312 C C . GLY A 1 181 ? 8.623 -1.716 -22.586 1.00 88.94 181 GLY A C 1
ATOM 1313 O O . GLY A 1 181 ? 7.871 -1.077 -21.852 1.00 88.94 181 GLY A O 1
ATOM 1314 N N . ALA A 1 182 ? 9.832 -2.101 -22.173 1.00 89.88 182 ALA A N 1
ATOM 1315 C CA . ALA A 1 182 ? 10.330 -1.828 -20.825 1.00 89.88 182 ALA A CA 1
ATOM 1316 C C . ALA A 1 182 ? 10.464 -0.317 -20.547 1.00 89.88 182 ALA A C 1
ATOM 1318 O O . ALA A 1 182 ? 9.991 0.160 -19.514 1.00 89.88 182 ALA A O 1
ATOM 1319 N N . ALA A 1 183 ? 11.026 0.457 -21.484 1.00 88.19 183 ALA A N 1
ATOM 1320 C CA . ALA A 1 183 ? 11.129 1.916 -21.369 1.00 88.19 183 ALA A CA 1
ATOM 1321 C C . ALA A 1 183 ? 9.748 2.587 -21.270 1.00 88.19 183 ALA A C 1
ATOM 1323 O O . ALA A 1 183 ? 9.538 3.478 -20.439 1.00 88.19 183 ALA A O 1
ATOM 1324 N N . ALA A 1 184 ? 8.791 2.131 -22.083 1.00 87.00 184 ALA A N 1
ATOM 1325 C CA . ALA A 1 184 ? 7.412 2.602 -22.061 1.00 87.00 184 ALA A CA 1
ATOM 1326 C C . ALA A 1 184 ? 6.768 2.370 -20.692 1.00 87.00 184 ALA A C 1
ATOM 1328 O O . ALA A 1 184 ? 6.150 3.283 -20.142 1.00 87.00 184 ALA A O 1
ATOM 1329 N N . TRP A 1 185 ? 6.955 1.181 -20.109 1.00 87.62 185 TRP A N 1
ATOM 1330 C CA . TRP A 1 185 ? 6.477 0.881 -18.761 1.00 87.62 185 TRP A CA 1
ATOM 1331 C C . TRP A 1 185 ? 7.063 1.843 -17.724 1.00 87.62 185 TRP A C 1
ATOM 1333 O O . TRP A 1 185 ? 6.312 2.439 -16.950 1.00 87.62 185 TRP A O 1
ATOM 1343 N N . THR A 1 186 ? 8.381 2.056 -17.731 1.00 86.38 186 THR A N 1
ATOM 1344 C CA . THR A 1 186 ? 9.048 2.970 -16.791 1.00 86.38 186 THR A CA 1
ATOM 1345 C C . THR A 1 186 ? 8.490 4.391 -16.892 1.00 86.38 186 THR A C 1
ATOM 1347 O O . THR A 1 186 ? 8.182 5.015 -15.869 1.00 86.38 186 THR A O 1
ATOM 1350 N N . ALA A 1 187 ? 8.264 4.889 -18.111 1.00 84.06 187 ALA A N 1
ATOM 1351 C CA . ALA A 1 187 ? 7.641 6.192 -18.346 1.00 84.06 187 ALA A CA 1
ATOM 1352 C C . ALA A 1 187 ? 6.185 6.242 -17.843 1.00 84.06 187 ALA A C 1
ATOM 1354 O O . ALA A 1 187 ? 5.802 7.177 -17.129 1.00 84.06 187 ALA A O 1
ATOM 1355 N N . LEU A 1 188 ? 5.382 5.216 -18.148 1.00 81.81 188 LEU A N 1
ATOM 1356 C CA . LEU A 1 188 ? 3.990 5.080 -17.696 1.00 81.81 188 LEU A CA 1
ATOM 1357 C C . LEU A 1 188 ? 3.868 4.968 -16.177 1.00 81.81 188 LEU A C 1
ATOM 1359 O O . LEU A 1 188 ? 2.883 5.424 -15.600 1.00 81.81 188 LEU A O 1
ATOM 1363 N N . TYR A 1 189 ? 4.859 4.383 -15.516 1.00 78.62 189 TYR A N 1
ATOM 1364 C CA . TYR A 1 189 ? 4.864 4.238 -14.068 1.00 78.62 189 TYR A CA 1
ATOM 1365 C C . TYR A 1 189 ? 5.286 5.538 -13.358 1.00 78.62 189 TYR A C 1
ATOM 1367 O O . TYR A 1 189 ? 4.810 5.830 -12.256 1.00 78.62 189 TYR A O 1
ATOM 1375 N N . CYS A 1 190 ? 6.124 6.365 -13.997 1.00 77.56 190 CYS A N 1
ATOM 1376 C CA . CYS A 1 190 ? 6.645 7.606 -13.414 1.00 77.56 190 CYS A CA 1
ATOM 1377 C C . CYS A 1 190 ? 5.788 8.852 -13.703 1.00 77.56 190 CYS A C 1
ATOM 1379 O O . CYS A 1 190 ? 5.592 9.673 -12.809 1.00 77.56 190 CYS A O 1
ATOM 1381 N N . LEU A 1 191 ? 5.254 9.026 -14.914 1.00 74.81 191 LEU A N 1
ATOM 1382 C CA . LEU A 1 191 ? 4.685 10.314 -15.354 1.00 74.81 191 LEU A CA 1
ATOM 1383 C C . LEU A 1 191 ? 3.216 10.567 -14.943 1.00 74.81 191 LEU A C 1
ATOM 1385 O O . LEU A 1 191 ? 2.918 11.632 -14.391 1.00 74.81 191 LEU A O 1
ATOM 1389 N N . PRO A 1 192 ? 2.263 9.639 -15.157 1.00 66.12 192 PRO A N 1
ATOM 1390 C CA . PRO A 1 192 ? 0.833 9.914 -14.984 1.00 66.12 192 PRO A CA 1
ATOM 1391 C C . PRO A 1 192 ? 0.414 10.053 -13.518 1.00 66.12 192 PRO A C 1
ATOM 1393 O O . PRO A 1 192 ? -0.582 10.708 -13.211 1.00 66.12 192 PRO A O 1
ATOM 1396 N N . ARG A 1 193 ? 1.164 9.438 -12.595 1.00 66.38 193 ARG A N 1
ATOM 1397 C CA . ARG A 1 193 ? 0.796 9.354 -11.175 1.00 66.38 193 ARG A CA 1
ATOM 1398 C C . ARG A 1 193 ? 1.502 10.373 -10.288 1.00 66.38 193 ARG A C 1
ATOM 1400 O O . ARG A 1 193 ? 1.399 10.249 -9.080 1.00 66.38 193 ARG A O 1
ATOM 1407 N N . ARG A 1 194 ? 2.111 11.433 -10.833 1.00 64.62 194 ARG A N 1
ATOM 1408 C CA . ARG A 1 194 ? 2.849 12.465 -10.063 1.00 64.62 194 ARG A CA 1
ATOM 1409 C C . ARG A 1 194 ? 2.094 13.105 -8.882 1.00 64.62 194 ARG A C 1
ATOM 1411 O O . ARG A 1 194 ? 2.714 13.697 -8.008 1.00 64.62 194 ARG A O 1
ATOM 1418 N N . HIS A 1 195 ? 0.763 13.012 -8.860 1.00 66.00 195 HIS A N 1
ATOM 1419 C CA . HIS A 1 195 ? -0.093 13.525 -7.784 1.00 66.00 195 HIS A CA 1
ATOM 1420 C C . HIS A 1 195 ? -0.537 12.454 -6.772 1.00 66.00 195 HIS A C 1
ATOM 1422 O O . HIS A 1 195 ? -1.088 12.800 -5.733 1.00 66.00 195 HIS A O 1
ATOM 1428 N N . ALA A 1 196 ? -0.311 11.170 -7.058 1.00 70.12 196 ALA A N 1
ATOM 1429 C CA . ALA A 1 196 ? -0.572 10.087 -6.121 1.00 70.12 196 ALA A CA 1
ATOM 1430 C C . ALA A 1 196 ? 0.615 9.959 -5.160 1.00 70.12 196 ALA A C 1
ATOM 1432 O O . ALA A 1 196 ? 1.735 9.682 -5.602 1.00 70.12 196 ALA A O 1
ATOM 1433 N N . ALA A 1 197 ? 0.358 10.154 -3.865 1.00 72.31 197 ALA A N 1
ATOM 1434 C CA . ALA A 1 197 ? 1.350 9.969 -2.809 1.00 72.31 197 ALA A CA 1
ATOM 1435 C C . ALA A 1 197 ? 2.032 8.594 -2.936 1.00 72.31 197 ALA A C 1
ATOM 1437 O O . ALA A 1 197 ? 1.383 7.610 -3.297 1.00 72.31 197 ALA A O 1
ATOM 1438 N N . PHE A 1 198 ? 3.348 8.552 -2.700 1.00 75.19 198 PHE A N 1
ATOM 1439 C CA . PHE A 1 198 ? 4.218 7.367 -2.839 1.00 75.19 198 PHE A CA 1
ATOM 1440 C C . PHE A 1 198 ? 4.334 6.739 -4.230 1.00 75.19 198 PHE A C 1
ATOM 1442 O O . PHE A 1 198 ? 5.056 5.757 -4.397 1.00 75.19 198 PHE A O 1
ATOM 1449 N N . SER A 1 199 ? 3.707 7.308 -5.261 1.00 82.75 199 SER A N 1
ATOM 1450 C CA . SER A 1 199 ? 4.090 6.957 -6.629 1.00 82.75 199 SER A CA 1
ATOM 1451 C C . SER A 1 199 ? 5.528 7.401 -6.904 1.00 82.75 199 SER A C 1
ATOM 1453 O O . SER A 1 199 ? 6.001 8.392 -6.343 1.00 82.75 199 SER A O 1
ATOM 1455 N N . ARG A 1 200 ? 6.215 6.726 -7.831 1.00 84.06 200 ARG A N 1
ATOM 1456 C CA . ARG A 1 200 ? 7.571 7.132 -8.228 1.00 84.06 200 ARG A CA 1
ATOM 1457 C C . ARG A 1 200 ? 7.620 8.558 -8.758 1.00 84.06 200 ARG A C 1
ATOM 1459 O O . ARG A 1 200 ? 8.523 9.300 -8.401 1.00 84.06 200 ARG A O 1
ATOM 1466 N N . GLY A 1 201 ? 6.616 8.970 -9.532 1.00 83.50 201 GLY A N 1
ATOM 1467 C CA . GLY A 1 201 ? 6.498 10.352 -9.994 1.00 83.50 201 GLY A CA 1
ATOM 1468 C C . GLY A 1 201 ? 6.395 11.354 -8.849 1.00 83.50 201 GLY A C 1
ATOM 1469 O O . GLY A 1 201 ? 7.063 12.381 -8.859 1.00 83.50 201 GLY A O 1
ATOM 1470 N N . TRP A 1 202 ? 5.586 11.055 -7.832 1.00 85.31 202 TRP A N 1
ATOM 1471 C CA . TRP A 1 202 ? 5.484 11.922 -6.661 1.00 85.31 202 TRP A CA 1
ATOM 1472 C C . TRP A 1 202 ? 6.802 11.969 -5.881 1.00 85.31 202 TRP A C 1
ATOM 1474 O O . TRP A 1 202 ? 7.267 13.052 -5.532 1.00 85.31 202 TRP A O 1
ATOM 1484 N N . VAL A 1 203 ? 7.448 10.818 -5.669 1.00 87.38 203 VAL A N 1
ATOM 1485 C CA . VAL A 1 203 ? 8.741 10.744 -4.975 1.00 87.38 203 VAL A CA 1
ATOM 1486 C C . VAL A 1 203 ? 9.824 11.506 -5.734 1.00 87.38 203 VAL A C 1
ATOM 1488 O O . VAL A 1 203 ? 10.595 12.218 -5.112 1.00 87.38 203 VAL A O 1
ATOM 1491 N N . LEU A 1 204 ? 9.885 11.414 -7.060 1.00 87.69 204 LEU A N 1
ATOM 1492 C CA . LEU A 1 204 ? 10.935 12.067 -7.845 1.00 87.69 204 LEU A CA 1
ATOM 1493 C C . LEU A 1 204 ? 10.702 13.564 -8.039 1.00 87.69 204 LEU A C 1
ATOM 1495 O O . LEU A 1 204 ? 11.651 14.337 -7.940 1.00 87.69 204 LEU A O 1
ATOM 1499 N N . PHE A 1 205 ? 9.458 13.971 -8.298 1.00 84.25 205 PHE A N 1
ATOM 1500 C CA . PHE A 1 205 ? 9.146 15.334 -8.740 1.00 84.25 205 PHE A CA 1
ATOM 1501 C C . PHE A 1 205 ? 8.488 16.213 -7.675 1.00 84.25 205 PHE A C 1
ATOM 1503 O O . PHE A 1 205 ? 8.409 17.421 -7.870 1.00 84.25 205 PHE A O 1
ATOM 1510 N N . ARG A 1 206 ? 7.968 15.649 -6.577 1.00 81.38 206 ARG A N 1
ATOM 1511 C CA . ARG A 1 206 ? 7.261 16.424 -5.538 1.00 81.38 206 ARG A CA 1
ATOM 1512 C C . ARG A 1 206 ? 7.869 16.312 -4.155 1.00 81.38 206 ARG A C 1
ATOM 1514 O O . ARG A 1 206 ? 8.003 17.330 -3.488 1.00 81.38 206 ARG A O 1
ATOM 1521 N N . LEU A 1 207 ? 8.270 15.115 -3.737 1.00 82.38 207 LEU A N 1
ATOM 1522 C CA . LEU A 1 207 ? 8.915 14.911 -2.442 1.00 82.38 207 LEU A CA 1
ATOM 1523 C C . LEU A 1 207 ? 10.140 15.828 -2.212 1.00 82.38 207 LEU A C 1
ATOM 1525 O O . LEU A 1 207 ? 10.286 16.313 -1.094 1.00 82.38 207 LEU A O 1
ATOM 1529 N N . PRO A 1 208 ? 11.032 16.104 -3.189 1.00 77.62 208 PRO A N 1
ATOM 1530 C CA . PRO A 1 208 ? 12.169 16.998 -2.956 1.00 77.62 208 PRO A CA 1
ATOM 1531 C C . PRO A 1 208 ? 11.823 18.494 -2.935 1.00 77.62 208 PRO A C 1
ATOM 1533 O O . PRO A 1 208 ? 12.652 19.243 -2.433 1.00 77.62 208 PRO A O 1
ATOM 1536 N N . PHE A 1 209 ? 10.646 18.935 -3.392 1.00 71.31 209 PHE A N 1
ATOM 1537 C CA . PHE A 1 209 ? 10.376 20.361 -3.651 1.00 71.31 209 PHE A CA 1
ATOM 1538 C C . PHE A 1 209 ? 9.115 20.932 -2.981 1.00 71.31 209 PHE A C 1
ATOM 1540 O O . PHE A 1 209 ? 8.758 22.064 -3.281 1.00 71.31 209 PHE A O 1
ATOM 1547 N N . GLY A 1 210 ? 8.394 20.182 -2.141 1.00 63.44 210 GLY A N 1
ATOM 1548 C CA . GLY A 1 210 ? 7.110 20.648 -1.596 1.00 63.44 210 GLY A CA 1
ATOM 1549 C C . GLY A 1 210 ? 6.995 20.602 -0.075 1.00 63.44 210 GLY A C 1
ATOM 1550 O O . GLY A 1 210 ? 7.547 19.703 0.555 1.00 63.44 210 GLY A O 1
ATOM 1551 N N . ASP A 1 211 ? 6.135 21.474 0.465 1.00 59.62 211 ASP A N 1
ATOM 1552 C CA . ASP A 1 211 ? 5.680 21.539 1.872 1.00 59.62 211 ASP A CA 1
ATOM 1553 C C . ASP A 1 211 ? 4.800 20.345 2.292 1.00 59.62 211 ASP A C 1
ATOM 1555 O O . ASP A 1 211 ? 4.139 20.337 3.327 1.00 59.62 211 ASP A O 1
ATOM 1559 N N . HIS A 1 212 ? 4.781 19.282 1.486 1.00 59.16 212 HIS A N 1
ATOM 1560 C CA . HIS A 1 212 ? 4.059 18.040 1.757 1.00 59.16 212 HIS A CA 1
ATOM 1561 C C . HIS A 1 212 ? 4.715 17.192 2.867 1.00 59.16 212 HIS A C 1
ATOM 1563 O O . HIS A 1 212 ? 4.400 16.010 3.003 1.00 59.16 212 HIS A O 1
ATOM 1569 N N . GLU A 1 213 ? 5.629 17.778 3.645 1.00 53.06 213 GLU A N 1
ATOM 1570 C CA . GLU A 1 213 ? 6.333 17.149 4.764 1.00 53.06 213 GLU A CA 1
ATOM 1571 C C . GLU A 1 213 ? 5.391 16.725 5.887 1.00 53.06 213 GLU A C 1
ATOM 1573 O O . GLU A 1 213 ? 5.501 15.594 6.365 1.00 53.06 213 GLU A O 1
ATOM 1578 N N . SER A 1 214 ? 4.414 17.566 6.239 1.00 56.31 214 SER A N 1
ATOM 1579 C CA . SER A 1 214 ? 3.391 17.227 7.238 1.00 56.31 214 SER A CA 1
ATOM 1580 C C . SER A 1 214 ? 2.619 15.975 6.824 1.00 56.31 214 SER A C 1
ATOM 1582 O O . SER A 1 214 ? 2.483 15.029 7.593 1.00 56.31 214 SER A O 1
ATOM 1584 N N . GLY A 1 215 ? 2.237 15.908 5.547 1.00 66.06 215 GLY A N 1
ATOM 1585 C CA . GLY A 1 215 ? 1.569 14.752 4.972 1.00 66.06 215 GLY A CA 1
ATOM 1586 C C . GLY A 1 215 ? 2.455 13.515 4.844 1.00 66.06 215 GLY A C 1
ATOM 1587 O O . GLY A 1 215 ? 1.893 12.434 4.761 1.00 66.06 215 GLY A O 1
ATOM 1588 N N . PHE A 1 216 ? 3.790 13.632 4.811 1.00 76.44 216 PHE A N 1
ATOM 1589 C CA . PHE A 1 216 ? 4.724 12.499 4.721 1.00 76.44 216 PHE A CA 1
ATOM 1590 C C . PHE A 1 216 ? 4.945 11.820 6.079 1.00 76.44 216 PHE A C 1
ATOM 1592 O O . PHE A 1 216 ? 4.999 10.590 6.143 1.00 76.44 216 PHE A O 1
ATOM 1599 N N . ALA A 1 217 ? 5.027 12.604 7.158 1.00 80.94 217 ALA A N 1
ATOM 1600 C CA . ALA A 1 217 ? 5.212 12.097 8.518 1.00 80.94 217 ALA A CA 1
ATOM 1601 C C . ALA A 1 217 ? 4.071 11.159 8.957 1.00 80.94 217 ALA A C 1
ATOM 1603 O O . ALA A 1 217 ? 4.320 10.155 9.622 1.00 80.94 217 ALA A O 1
ATOM 1604 N N . GLU A 1 218 ? 2.841 11.412 8.498 1.00 85.81 218 GLU A N 1
ATOM 1605 C CA . GLU A 1 218 ? 1.665 10.576 8.789 1.00 85.81 218 GLU A CA 1
ATOM 1606 C C . GLU A 1 218 ? 1.745 9.146 8.228 1.00 85.81 218 GLU A C 1
ATOM 1608 O O . GLU A 1 218 ? 0.922 8.304 8.578 1.00 85.81 218 GLU A O 1
ATOM 1613 N N . TRP A 1 219 ? 2.710 8.841 7.358 1.00 84.56 219 TRP A N 1
ATOM 1614 C CA . TRP A 1 219 ? 2.890 7.508 6.758 1.00 84.56 219 TRP A CA 1
ATOM 1615 C C . TRP A 1 219 ? 3.973 6.676 7.415 1.00 84.56 219 TRP A C 1
ATOM 1617 O O . TRP A 1 219 ? 4.132 5.490 7.105 1.00 84.56 219 TRP A O 1
ATOM 1627 N N . VAL A 1 220 ? 4.757 7.304 8.282 1.00 90.19 220 VAL A N 1
ATOM 1628 C CA . VAL A 1 220 ? 5.913 6.674 8.890 1.00 90.19 220 VAL A CA 1
ATOM 1629 C C . VAL A 1 220 ? 5.436 5.695 9.954 1.00 90.19 220 VAL A C 1
ATOM 1631 O O . VAL A 1 220 ? 4.822 6.070 10.950 1.00 90.19 220 VAL A O 1
ATOM 1634 N N . HIS A 1 221 ? 5.746 4.421 9.737 1.00 92.19 221 HIS A N 1
ATOM 1635 C CA . HIS A 1 221 ? 5.544 3.377 10.724 1.00 92.19 221 HIS A CA 1
ATOM 1636 C C . HIS A 1 221 ? 6.726 3.377 11.687 1.00 92.19 221 HIS A C 1
ATOM 1638 O O . HIS A 1 221 ? 7.890 3.271 11.279 1.00 92.19 221 HIS A O 1
ATOM 1644 N N . ASP A 1 222 ? 6.414 3.473 12.974 1.00 93.06 222 ASP A N 1
ATOM 1645 C CA . ASP A 1 222 ? 7.350 3.084 14.018 1.00 93.06 222 ASP A CA 1
ATOM 1646 C C . ASP A 1 222 ? 7.497 1.538 14.054 1.00 93.06 222 ASP A C 1
ATOM 1648 O O . ASP A 1 222 ? 6.762 0.814 13.362 1.00 93.06 222 ASP A O 1
ATOM 1652 N N . PRO A 1 223 ? 8.484 0.992 14.788 1.00 93.62 223 PRO A N 1
ATOM 1653 C CA . PRO A 1 223 ? 8.764 -0.443 14.772 1.00 93.62 223 PRO A CA 1
ATOM 1654 C C . PRO A 1 223 ? 7.578 -1.322 15.179 1.00 93.62 223 PRO A C 1
ATOM 1656 O O . PRO A 1 223 ? 7.368 -2.378 14.576 1.00 93.62 223 PRO A O 1
ATOM 1659 N N . ALA A 1 224 ? 6.789 -0.892 16.162 1.00 94.62 224 ALA A N 1
ATOM 1660 C CA . ALA A 1 224 ? 5.675 -1.688 16.650 1.00 94.62 224 ALA A CA 1
ATOM 1661 C C . ALA A 1 224 ? 4.413 -1.543 15.785 1.00 94.62 224 ALA A C 1
ATOM 1663 O O . ALA A 1 224 ? 3.760 -2.555 15.546 1.00 94.62 224 ALA A O 1
ATOM 1664 N N . ALA A 1 225 ? 4.142 -0.388 15.164 1.00 95.00 225 ALA A N 1
ATOM 1665 C CA . ALA A 1 225 ? 3.131 -0.286 14.106 1.00 95.00 225 ALA A CA 1
ATOM 1666 C C . ALA A 1 225 ? 3.494 -1.165 12.897 1.00 95.00 225 ALA A C 1
ATOM 1668 O O . ALA A 1 225 ? 2.628 -1.812 12.315 1.00 95.00 225 ALA A O 1
ATOM 1669 N N . LEU A 1 226 ? 4.778 -1.265 12.531 1.00 95.06 226 LEU A N 1
ATOM 1670 C CA . LEU A 1 226 ? 5.224 -2.180 11.473 1.00 95.06 226 LEU A CA 1
ATOM 1671 C C . LEU A 1 226 ? 5.018 -3.657 11.850 1.00 95.06 226 LEU A C 1
ATOM 1673 O O . LEU A 1 226 ? 4.614 -4.463 11.005 1.00 95.06 226 LEU A O 1
ATOM 1677 N N . ALA A 1 227 ? 5.345 -4.035 13.087 1.00 95.44 227 ALA A N 1
ATOM 1678 C CA . ALA A 1 227 ? 5.125 -5.390 13.587 1.00 95.44 227 ALA A CA 1
ATOM 1679 C C . ALA A 1 227 ? 3.625 -5.723 13.652 1.00 95.44 227 ALA A C 1
ATOM 1681 O O . ALA A 1 227 ? 3.220 -6.790 13.188 1.00 95.44 227 ALA A O 1
ATOM 1682 N N . ALA A 1 228 ? 2.803 -4.777 14.109 1.00 95.81 228 ALA A N 1
ATOM 1683 C CA . ALA A 1 228 ? 1.349 -4.868 14.117 1.00 95.81 228 ALA A CA 1
ATOM 1684 C C . ALA A 1 228 ? 0.777 -5.013 12.701 1.00 95.81 228 ALA A C 1
ATOM 1686 O O . ALA A 1 228 ? 0.013 -5.938 12.456 1.00 95.81 228 ALA A O 1
ATOM 1687 N N . ALA A 1 229 ? 1.221 -4.206 11.733 1.00 95.00 229 ALA A N 1
ATOM 1688 C CA . ALA A 1 229 ? 0.781 -4.303 10.339 1.00 95.00 229 ALA A CA 1
ATOM 1689 C C . ALA A 1 229 ? 1.100 -5.674 9.717 1.00 95.00 229 ALA A C 1
ATOM 1691 O O . ALA A 1 229 ? 0.303 -6.233 8.962 1.00 95.00 229 ALA A O 1
ATOM 1692 N N . ARG A 1 230 ? 2.264 -6.250 10.044 1.00 95.81 230 ARG A N 1
ATOM 1693 C CA . ARG A 1 230 ? 2.641 -7.612 9.623 1.00 95.81 230 ARG A CA 1
ATOM 1694 C C . ARG A 1 230 ? 1.761 -8.680 10.258 1.00 95.81 230 ARG A C 1
ATOM 1696 O O . ARG A 1 230 ? 1.348 -9.608 9.565 1.00 95.81 230 ARG A O 1
ATOM 1703 N N . ALA A 1 231 ? 1.492 -8.554 11.554 1.00 95.12 231 ALA A N 1
ATOM 1704 C CA . ALA A 1 231 ? 0.620 -9.463 12.283 1.00 95.12 231 ALA A CA 1
ATOM 1705 C C . ALA A 1 231 ? -0.821 -9.394 11.756 1.00 95.12 231 ALA A C 1
ATOM 1707 O O . ALA A 1 231 ? -1.401 -10.438 11.462 1.00 95.12 231 ALA A O 1
ATOM 1708 N N . LEU A 1 232 ? -1.341 -8.185 11.526 1.00 94.38 232 LEU A N 1
ATOM 1709 C CA . LEU A 1 232 ? -2.644 -7.923 10.918 1.00 94.38 232 LEU A CA 1
ATOM 1710 C C . LEU A 1 232 ? -2.748 -8.561 9.530 1.00 94.38 232 LEU A C 1
ATOM 1712 O O . LEU A 1 232 ? -3.671 -9.325 9.270 1.00 94.38 232 LEU A O 1
ATOM 1716 N N . ALA A 1 233 ? -1.760 -8.329 8.658 1.00 91.81 233 ALA A N 1
ATOM 1717 C CA . ALA A 1 233 ? -1.739 -8.934 7.326 1.00 91.81 233 ALA A CA 1
ATOM 1718 C C . ALA A 1 233 ? -1.734 -10.470 7.376 1.00 91.81 233 ALA A C 1
ATOM 1720 O O . ALA A 1 233 ? -2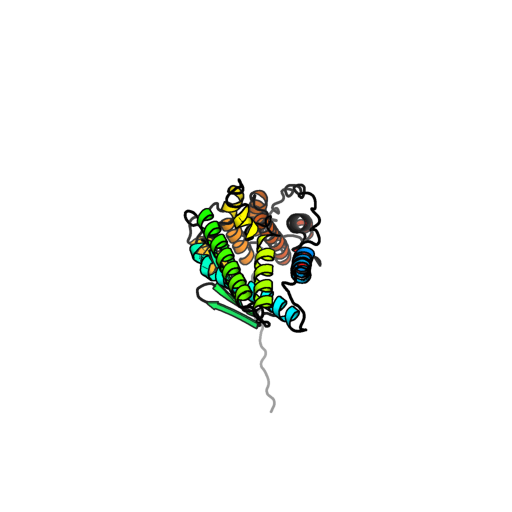.253 -11.107 6.467 1.00 91.81 233 ALA A O 1
ATOM 1721 N N . ALA A 1 234 ? -1.159 -11.065 8.424 1.00 91.06 234 ALA A N 1
ATOM 1722 C CA . ALA A 1 234 ? -1.135 -12.507 8.647 1.00 91.06 234 ALA A CA 1
ATOM 1723 C C . ALA A 1 234 ? -2.343 -13.047 9.442 1.00 91.06 234 ALA A C 1
ATOM 1725 O O . ALA A 1 234 ? -2.370 -14.245 9.716 1.00 91.06 234 ALA A O 1
ATOM 1726 N N . GLY A 1 235 ? -3.302 -12.201 9.837 1.00 91.31 235 GLY A N 1
ATOM 1727 C CA . GLY A 1 235 ? -4.454 -12.591 10.661 1.00 91.31 235 GLY A CA 1
ATOM 1728 C C . GLY A 1 235 ? -4.097 -12.996 12.098 1.00 91.31 235 GLY A C 1
ATOM 1729 O O . GLY A 1 235 ? -4.820 -13.768 12.717 1.00 91.31 235 GLY A O 1
ATOM 1730 N N . ARG A 1 236 ? -2.963 -12.530 12.638 1.00 93.88 236 ARG A N 1
ATOM 1731 C CA . ARG A 1 236 ? -2.454 -12.911 13.969 1.00 93.88 236 ARG A CA 1
ATOM 1732 C C . ARG A 1 236 ? -2.745 -11.837 15.014 1.00 93.88 236 ARG A C 1
ATOM 1734 O O . ARG A 1 236 ? -1.847 -11.092 15.408 1.00 93.88 236 ARG A O 1
ATOM 1741 N N . VAL A 1 237 ? -3.988 -11.788 15.489 1.00 96.00 237 VAL A N 1
ATOM 1742 C CA . VAL A 1 237 ? -4.469 -10.760 16.435 1.00 96.00 237 VAL A CA 1
ATOM 1743 C C . VAL A 1 237 ? -3.651 -10.733 17.732 1.00 96.00 237 VAL A C 1
ATOM 1745 O O . VAL A 1 237 ? -3.184 -9.676 18.142 1.00 96.00 237 VAL A O 1
ATOM 1748 N N . ALA A 1 238 ? -3.355 -11.892 18.330 1.00 96.50 238 ALA A N 1
ATOM 1749 C CA . ALA A 1 238 ? -2.545 -11.957 19.553 1.00 96.50 238 ALA A CA 1
ATOM 1750 C C . ALA A 1 238 ? -1.123 -11.387 19.368 1.00 96.50 238 ALA A C 1
ATOM 1752 O O . ALA A 1 238 ? -0.611 -10.680 20.232 1.00 96.50 238 ALA A O 1
ATOM 1753 N N . THR A 1 239 ? -0.488 -11.644 18.218 1.00 95.81 239 THR A N 1
ATOM 1754 C CA . THR A 1 239 ? 0.832 -11.077 17.893 1.00 95.81 239 THR A CA 1
ATOM 1755 C C . THR A 1 239 ? 0.755 -9.569 17.668 1.00 95.81 239 THR A C 1
ATOM 1757 O O . THR A 1 239 ? 1.673 -8.846 18.043 1.00 95.81 239 THR A O 1
ATOM 1760 N N . MET A 1 240 ? -0.335 -9.089 17.069 1.00 96.62 240 MET A N 1
ATOM 1761 C CA . MET A 1 240 ? -0.584 -7.662 16.886 1.00 96.62 240 MET A CA 1
ATOM 1762 C C . MET A 1 240 ? -0.726 -6.952 18.239 1.00 96.62 240 MET A C 1
ATOM 1764 O O . MET A 1 240 ? -0.045 -5.953 18.463 1.00 96.62 240 MET A O 1
ATOM 1768 N N . ARG A 1 241 ? -1.518 -7.518 19.160 1.00 97.38 241 ARG A N 1
ATOM 1769 C CA . ARG A 1 241 ? -1.658 -7.044 20.547 1.00 97.38 241 ARG A CA 1
ATOM 1770 C C . ARG A 1 241 ? -0.318 -6.969 21.259 1.00 97.38 241 ARG A C 1
ATOM 1772 O O . ARG A 1 241 ? 0.028 -5.917 21.782 1.00 97.38 241 ARG A O 1
ATOM 1779 N N . ALA A 1 242 ? 0.452 -8.056 21.237 1.00 96.69 242 ALA A N 1
ATOM 1780 C CA . ALA A 1 242 ? 1.761 -8.103 21.882 1.00 96.69 242 ALA A CA 1
ATOM 1781 C C . ALA A 1 242 ? 2.723 -7.048 21.308 1.00 96.69 242 ALA A C 1
ATOM 1783 O O . ALA A 1 242 ? 3.427 -6.380 22.058 1.00 96.69 242 ALA A O 1
ATOM 1784 N N . ALA A 1 243 ? 2.725 -6.859 19.984 1.00 95.81 243 ALA A N 1
ATOM 1785 C CA . ALA A 1 243 ? 3.564 -5.856 19.337 1.00 95.81 243 ALA A CA 1
ATOM 1786 C C . ALA A 1 243 ? 3.197 -4.424 19.749 1.00 95.81 243 ALA A C 1
ATOM 1788 O O . ALA A 1 243 ? 4.094 -3.614 19.968 1.00 95.81 243 ALA A O 1
ATOM 1789 N N . LEU A 1 244 ? 1.901 -4.106 19.842 1.00 96.00 244 LEU A N 1
ATOM 1790 C CA . LEU A 1 244 ? 1.449 -2.777 20.251 1.00 96.00 244 LEU A CA 1
ATOM 1791 C C . LEU A 1 244 ? 1.645 -2.539 21.754 1.00 96.00 244 LEU A C 1
ATOM 1793 O O . LEU A 1 244 ? 2.144 -1.480 22.110 1.00 96.00 244 LEU A O 1
ATOM 1797 N N . GLY A 1 245 ? 1.338 -3.523 22.604 1.00 94.62 245 GLY A N 1
ATOM 1798 C CA . GLY A 1 245 ? 1.426 -3.399 24.064 1.00 94.62 245 GLY A CA 1
ATOM 1799 C C . GLY A 1 245 ? 2.846 -3.411 24.639 1.00 94.62 245 GLY A C 1
ATOM 1800 O O . GLY A 1 245 ? 3.055 -2.906 25.733 1.00 94.62 245 GLY A O 1
ATOM 1801 N N . ALA A 1 246 ? 3.831 -3.955 23.918 1.00 89.56 246 ALA A N 1
ATOM 1802 C CA . ALA A 1 246 ? 5.232 -3.942 24.352 1.00 89.56 246 ALA A CA 1
ATOM 1803 C C . ALA A 1 246 ? 5.958 -2.611 24.075 1.00 89.56 246 ALA A C 1
ATOM 1805 O O . ALA A 1 246 ? 7.109 -2.448 24.475 1.00 89.56 246 ALA A O 1
ATOM 1806 N N . ALA A 1 247 ? 5.336 -1.688 23.338 1.00 91.31 247 ALA A N 1
ATOM 1807 C CA . ALA A 1 247 ? 5.933 -0.412 22.962 1.00 91.31 247 ALA A CA 1
ATOM 1808 C C . ALA A 1 247 ? 5.294 0.743 23.737 1.00 91.31 247 ALA A C 1
ATOM 1810 O O . ALA A 1 247 ? 4.111 0.694 24.063 1.00 91.31 247 ALA A O 1
ATOM 1811 N N . GLU A 1 248 ? 6.058 1.813 23.956 1.00 90.81 248 GLU A N 1
ATOM 1812 C CA . GLU A 1 248 ? 5.503 3.053 24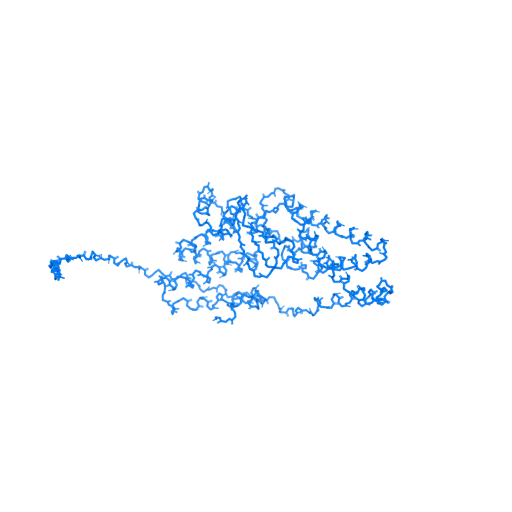.494 1.00 90.81 248 GLU A CA 1
ATOM 1813 C C . GLU A 1 248 ? 4.391 3.606 23.582 1.00 90.81 248 GLU A C 1
ATOM 1815 O O . GLU A 1 248 ? 4.484 3.481 22.346 1.00 90.81 248 GLU A O 1
ATOM 1820 N N . PRO A 1 249 ? 3.355 4.242 24.165 1.00 88.00 249 PRO A N 1
ATOM 1821 C CA . PRO A 1 249 ? 2.331 4.936 23.401 1.00 88.00 249 PRO A CA 1
ATOM 1822 C C . PRO A 1 249 ? 2.963 5.938 22.438 1.00 88.00 249 PRO A C 1
ATOM 1824 O O . PRO A 1 249 ? 3.851 6.710 22.795 1.00 88.00 249 PRO A O 1
ATOM 1827 N N . SER A 1 250 ? 2.497 5.937 21.194 1.00 86.81 250 SER A N 1
ATOM 1828 C CA . SER A 1 250 ? 3.054 6.778 20.138 1.00 86.81 250 SER A CA 1
ATOM 1829 C C . SER A 1 250 ? 1.932 7.617 19.535 1.00 86.81 250 SER A C 1
ATOM 1831 O O . SER A 1 250 ? 0.947 7.057 19.055 1.00 86.81 250 SER A O 1
ATOM 1833 N N . PRO A 1 251 ? 2.059 8.959 19.494 1.00 86.56 251 PRO A N 1
ATOM 1834 C CA . PRO A 1 251 ? 1.027 9.829 18.928 1.00 86.56 251 PRO A CA 1
ATOM 1835 C C . PRO A 1 251 ? 0.970 9.747 17.394 1.00 86.56 251 PRO A C 1
ATOM 1837 O O . PRO A 1 251 ? 0.249 10.510 16.751 1.00 86.56 251 PRO A O 1
ATOM 1840 N N . ARG A 1 252 ? 1.759 8.860 16.772 1.00 89.06 252 ARG A N 1
ATOM 1841 C CA . ARG A 1 252 ? 1.851 8.762 15.318 1.00 89.06 252 ARG A CA 1
ATOM 1842 C C . ARG A 1 252 ? 0.528 8.271 14.729 1.00 89.06 252 ARG A C 1
ATOM 1844 O O . ARG A 1 252 ? 0.011 7.247 15.168 1.00 89.06 252 ARG A O 1
ATOM 1851 N N . PRO A 1 253 ? 0.028 8.895 13.654 1.00 91.56 253 PRO A N 1
ATOM 1852 C CA . PRO A 1 253 ? -1.240 8.492 13.052 1.00 91.56 253 PRO A CA 1
ATOM 1853 C C . PRO A 1 253 ? -1.294 7.020 12.598 1.00 91.56 253 PRO A C 1
ATOM 1855 O O . PRO A 1 253 ? -2.325 6.371 12.750 1.00 91.56 253 PRO A O 1
ATOM 1858 N N . GLN A 1 254 ? -0.180 6.447 12.118 1.00 91.62 254 GLN A N 1
ATOM 1859 C CA . GLN A 1 254 ? -0.111 5.009 11.796 1.00 91.62 254 GLN A CA 1
ATOM 1860 C C . GLN A 1 254 ? -0.216 4.110 13.027 1.00 91.62 254 GLN A C 1
ATOM 1862 O O . GLN A 1 254 ? -0.747 3.006 12.926 1.00 91.62 254 GLN A O 1
ATOM 1867 N N . ARG A 1 255 ? 0.286 4.561 14.184 1.00 93.44 255 ARG A N 1
ATOM 1868 C CA . ARG A 1 255 ? 0.149 3.812 15.432 1.00 93.44 255 ARG A CA 1
ATOM 1869 C C . ARG A 1 255 ? -1.326 3.698 15.805 1.00 93.44 255 ARG A C 1
ATOM 1871 O O . ARG A 1 255 ? -1.815 2.581 15.938 1.00 93.44 255 ARG A O 1
ATOM 1878 N N . ARG A 1 256 ? -2.036 4.829 15.827 1.00 93.75 256 ARG A N 1
ATOM 1879 C CA . ARG A 1 256 ? -3.483 4.875 16.089 1.00 93.75 256 ARG A CA 1
ATOM 1880 C C . ARG A 1 256 ? -4.297 4.067 15.085 1.00 93.75 256 ARG A C 1
ATOM 1882 O O . ARG A 1 256 ? -5.226 3.366 15.462 1.00 93.75 256 ARG A O 1
ATOM 1889 N N . ALA A 1 257 ? -3.918 4.090 13.804 1.00 94.69 257 ALA A N 1
ATOM 1890 C CA . ALA A 1 257 ? -4.556 3.246 12.792 1.00 94.69 257 ALA A CA 1
ATOM 1891 C C . ALA A 1 257 ? -4.427 1.747 13.119 1.00 94.69 257 ALA A C 1
ATOM 1893 O O . ALA A 1 257 ? -5.375 0.988 12.921 1.00 94.69 257 ALA A O 1
ATOM 1894 N N . MET A 1 258 ? -3.265 1.311 13.619 1.00 96.12 258 MET A N 1
ATOM 1895 C CA . MET A 1 258 ? -3.061 -0.075 14.049 1.00 96.12 258 MET A CA 1
ATOM 1896 C C . MET A 1 258 ? -3.797 -0.387 15.353 1.00 96.12 258 MET A C 1
ATOM 1898 O O . MET A 1 258 ? -4.336 -1.478 15.475 1.00 96.12 258 MET A O 1
ATOM 1902 N N . GLU A 1 259 ? -3.884 0.543 16.298 1.00 95.88 259 GLU A N 1
ATOM 1903 C CA . GLU A 1 259 ? -4.675 0.368 17.527 1.00 95.88 259 GLU A CA 1
ATOM 1904 C C . GLU A 1 259 ? -6.173 0.225 17.219 1.00 95.88 259 GLU A C 1
ATOM 1906 O O . GLU A 1 259 ? -6.803 -0.718 17.694 1.00 95.88 259 GLU A O 1
ATOM 1911 N N . ALA A 1 260 ? -6.717 1.062 16.330 1.00 96.19 260 ALA A N 1
ATOM 1912 C CA . ALA A 1 260 ? -8.094 0.943 15.847 1.00 96.19 260 ALA A CA 1
ATOM 1913 C C . ALA A 1 260 ? -8.341 -0.398 15.132 1.00 96.19 260 ALA A C 1
ATOM 1915 O O . ALA A 1 260 ? -9.350 -1.062 15.365 1.00 96.19 260 ALA A O 1
ATOM 1916 N N . ALA A 1 261 ? -7.401 -0.834 14.286 1.00 97.06 261 ALA A N 1
ATOM 1917 C CA . ALA A 1 261 ? -7.483 -2.132 13.622 1.00 97.06 261 ALA A CA 1
ATOM 1918 C C . ALA A 1 261 ? -7.386 -3.311 14.607 1.00 97.06 261 ALA A C 1
ATOM 1920 O O . ALA A 1 261 ? -8.032 -4.336 14.390 1.00 97.06 261 ALA A O 1
ATOM 1921 N N . LEU A 1 262 ? -6.610 -3.177 15.688 1.00 97.38 262 LEU A N 1
ATOM 1922 C CA . LEU A 1 262 ? -6.537 -4.182 16.746 1.00 97.38 262 LEU A CA 1
ATOM 1923 C C . LEU A 1 262 ? -7.862 -4.260 17.507 1.00 97.38 262 LEU A C 1
ATOM 1925 O O . LEU A 1 262 ? -8.387 -5.354 17.673 1.00 97.38 262 LEU A O 1
ATOM 1929 N N . ALA A 1 263 ? -8.415 -3.116 17.922 1.00 96.94 263 ALA A N 1
ATOM 1930 C CA . ALA A 1 263 ? -9.709 -3.054 18.597 1.00 96.94 263 ALA A CA 1
ATOM 1931 C C . ALA A 1 263 ? -10.813 -3.706 17.749 1.00 96.94 263 ALA A C 1
ATOM 1933 O O . ALA A 1 263 ? -11.562 -4.539 18.256 1.00 96.94 263 ALA A O 1
ATOM 1934 N N . LEU A 1 264 ? -10.833 -3.422 16.440 1.00 96.25 264 LEU A N 1
ATOM 1935 C CA . LEU A 1 264 ? -11.753 -4.049 15.490 1.00 96.25 264 LEU A CA 1
ATOM 1936 C C . LEU A 1 264 ? -11.584 -5.575 15.460 1.00 96.25 264 LEU A C 1
ATOM 1938 O O . LEU A 1 264 ? -12.563 -6.310 15.537 1.00 96.25 264 LEU A O 1
ATOM 1942 N N . ALA A 1 265 ? -10.342 -6.056 15.371 1.00 95.56 265 ALA A N 1
ATOM 1943 C CA . ALA A 1 265 ? -10.033 -7.485 15.319 1.00 95.56 265 ALA A CA 1
ATOM 1944 C C . ALA A 1 265 ? -10.320 -8.231 16.637 1.00 95.56 265 ALA A C 1
ATOM 1946 O O . ALA A 1 265 ? -10.401 -9.457 16.645 1.00 95.56 265 ALA A O 1
ATOM 1947 N N . GLU A 1 266 ? -10.449 -7.503 17.744 1.00 96.00 266 GLU A N 1
ATOM 1948 C CA . GLU A 1 266 ? -10.750 -8.030 19.077 1.00 96.00 266 GLU A CA 1
ATOM 1949 C C . GLU A 1 266 ? -12.232 -7.913 19.444 1.00 96.00 266 GLU A C 1
ATOM 1951 O O . GLU A 1 266 ? -12.603 -8.254 20.563 1.00 96.00 266 GLU A O 1
ATOM 1956 N N . GLY A 1 267 ? -13.071 -7.427 18.525 1.00 94.19 267 GLY A N 1
ATOM 1957 C CA . GLY A 1 267 ? -14.497 -7.219 18.771 1.00 94.19 267 GLY A CA 1
ATOM 1958 C C . GLY A 1 267 ? -14.813 -6.004 19.647 1.00 94.19 267 GLY A C 1
ATOM 1959 O O . GLY A 1 267 ? -15.959 -5.812 20.036 1.00 94.19 267 GLY A O 1
ATOM 1960 N N . ARG A 1 268 ? -13.827 -5.148 19.950 1.00 95.75 268 ARG A N 1
ATOM 1961 C CA . ARG A 1 268 ? -14.050 -3.865 20.637 1.00 95.75 268 ARG A CA 1
ATOM 1962 C C . ARG A 1 268 ? -14.463 -2.802 19.622 1.00 95.75 268 ARG A C 1
ATOM 1964 O O . ARG A 1 268 ? -13.693 -1.896 19.295 1.00 95.75 268 ARG A O 1
ATOM 1971 N N . TYR A 1 269 ? -15.666 -2.959 19.074 1.00 93.69 269 TYR A N 1
ATOM 1972 C CA . TYR A 1 269 ? -16.154 -2.142 17.962 1.00 93.69 269 TYR A CA 1
ATOM 1973 C C . TYR A 1 269 ? -16.296 -0.661 18.328 1.00 93.69 269 TYR A C 1
ATOM 1975 O O . TYR A 1 269 ? -15.926 0.188 17.519 1.00 93.69 269 TYR A O 1
ATOM 1983 N N . ASP A 1 270 ? -16.727 -0.343 19.549 1.00 93.00 270 ASP A N 1
ATOM 1984 C CA . ASP A 1 270 ? -16.852 1.036 20.041 1.00 93.00 270 ASP A CA 1
ATOM 1985 C C . ASP A 1 270 ? -15.504 1.762 20.067 1.00 93.00 270 ASP A C 1
ATOM 1987 O O . ASP A 1 270 ? -15.381 2.884 19.570 1.00 93.00 270 ASP A O 1
ATOM 1991 N N . ASP A 1 271 ? -14.470 1.107 20.600 1.00 94.19 271 ASP A N 1
ATOM 1992 C CA . ASP A 1 271 ? -13.114 1.655 20.645 1.00 94.19 271 ASP A CA 1
ATOM 1993 C C . ASP A 1 271 ? -12.548 1.826 19.235 1.00 94.19 271 ASP A C 1
ATOM 1995 O O . ASP A 1 271 ? -11.995 2.876 18.905 1.00 94.19 271 ASP A O 1
ATOM 1999 N N . ALA A 1 272 ? -12.744 0.823 18.373 1.00 95.19 272 ALA A N 1
ATOM 2000 C CA . ALA A 1 272 ? -12.332 0.891 16.977 1.00 95.19 272 ALA A CA 1
ATOM 2001 C C . ALA A 1 272 ? -13.000 2.063 16.246 1.00 95.19 272 ALA A C 1
ATOM 2003 O O . ALA A 1 272 ? -12.330 2.799 15.519 1.00 95.19 272 ALA A O 1
ATOM 2004 N N . ALA A 1 273 ? -14.305 2.261 16.456 1.00 94.38 273 ALA A N 1
ATOM 2005 C CA . ALA A 1 273 ? -15.066 3.348 15.859 1.00 94.38 273 ALA A CA 1
ATOM 2006 C C . ALA A 1 273 ? -14.585 4.715 16.372 1.00 94.38 273 ALA A C 1
ATOM 2008 O O . ALA A 1 273 ? -14.348 5.624 15.574 1.00 94.38 273 ALA A O 1
ATOM 2009 N N . ARG A 1 274 ? -14.375 4.862 17.684 1.00 93.38 274 ARG A N 1
ATOM 2010 C CA . ARG A 1 274 ? -13.904 6.112 18.300 1.00 93.38 274 ARG A CA 1
ATOM 2011 C C . ARG A 1 274 ? -12.522 6.514 17.784 1.00 93.38 274 ARG A C 1
ATOM 2013 O O . ARG A 1 274 ? -12.341 7.648 17.336 1.00 93.38 274 ARG A O 1
ATOM 2020 N N . GLU A 1 275 ? -11.577 5.578 17.774 1.00 93.19 275 GLU A N 1
ATOM 2021 C CA . GLU A 1 275 ? -10.212 5.817 17.290 1.00 93.19 275 GLU A CA 1
ATOM 2022 C C . GLU A 1 275 ? -10.178 6.099 15.785 1.00 93.19 275 GLU A C 1
ATOM 2024 O O . GLU A 1 275 ? -9.521 7.042 15.333 1.00 93.19 275 GLU A O 1
ATOM 2029 N N . ALA A 1 276 ? -10.926 5.332 14.987 1.00 94.38 276 ALA A N 1
ATOM 2030 C CA . ALA A 1 276 ? -10.999 5.541 13.545 1.00 94.38 276 ALA A CA 1
ATOM 2031 C C . ALA A 1 276 ? -11.628 6.900 13.192 1.00 94.38 276 ALA A C 1
ATOM 2033 O O . ALA A 1 276 ? -11.124 7.599 12.310 1.00 94.38 276 ALA A O 1
ATOM 2034 N N . TYR A 1 277 ? -12.676 7.314 13.905 1.00 92.31 277 TYR A N 1
ATOM 2035 C CA . TYR A 1 277 ? -13.295 8.629 13.736 1.00 92.31 277 TYR A CA 1
ATOM 2036 C C . TYR A 1 277 ? -12.325 9.767 14.095 1.00 92.31 277 TYR A C 1
ATOM 2038 O O . TYR A 1 277 ? -12.136 10.705 13.314 1.00 92.31 277 TYR A O 1
ATOM 2046 N N . ALA A 1 278 ? -11.646 9.666 15.243 1.00 91.75 278 ALA A N 1
ATOM 2047 C CA . ALA A 1 278 ? -10.655 10.654 15.670 1.00 91.75 278 ALA A CA 1
ATOM 2048 C C . ALA A 1 278 ? -9.493 10.767 14.668 1.00 91.75 278 ALA A C 1
ATOM 2050 O O . ALA A 1 278 ? -9.089 11.872 14.290 1.00 91.75 278 ALA A O 1
ATOM 2051 N N . LEU A 1 279 ? -8.996 9.629 14.175 1.00 91.81 279 LEU A N 1
ATOM 2052 C CA . LEU A 1 279 ? -7.954 9.575 13.154 1.00 91.81 279 LEU A CA 1
ATOM 2053 C C . LEU A 1 279 ? -8.411 10.208 11.835 1.00 91.81 279 LEU A C 1
ATOM 2055 O O . LEU A 1 279 ? -7.644 10.944 11.213 1.00 91.81 279 LEU A O 1
ATOM 2059 N N . GLN A 1 280 ? -9.653 9.963 11.411 1.00 90.06 280 GLN A N 1
ATOM 2060 C CA . GLN A 1 280 ? -10.218 10.567 10.203 1.00 90.06 280 GLN A CA 1
ATOM 2061 C C . GLN A 1 280 ? -10.218 12.101 10.283 1.00 90.06 280 GLN A C 1
ATOM 2063 O O . GLN A 1 280 ? -9.885 12.758 9.293 1.00 90.06 280 GLN A O 1
ATOM 2068 N N . ALA A 1 281 ? -10.584 12.666 11.436 1.00 86.12 281 ALA A N 1
ATOM 2069 C CA . ALA A 1 281 ? -10.640 14.113 11.640 1.00 86.12 281 ALA A CA 1
ATOM 2070 C C . ALA A 1 281 ? -9.245 14.764 11.650 1.00 86.12 281 ALA A C 1
ATOM 2072 O O . ALA A 1 281 ? -9.072 15.870 11.133 1.00 86.12 281 ALA A O 1
ATOM 2073 N N . GLN A 1 282 ? -8.252 14.070 12.210 1.00 86.50 282 GLN A N 1
ATOM 2074 C CA . GLN A 1 282 ? -6.898 14.598 12.407 1.00 86.50 282 GLN A CA 1
ATOM 2075 C C . GLN A 1 282 ? -5.977 14.384 11.199 1.00 86.50 282 GLN A C 1
ATOM 2077 O O . GLN A 1 282 ? -5.078 15.190 10.971 1.00 86.50 282 GLN A O 1
ATOM 2082 N N . ALA A 1 283 ? -6.187 13.329 10.405 1.00 86.69 283 ALA A N 1
ATOM 2083 C CA . ALA A 1 283 ? -5.283 12.988 9.310 1.00 86.69 283 ALA A CA 1
ATOM 2084 C C . ALA A 1 283 ? -5.336 14.012 8.155 1.00 86.69 283 ALA A C 1
ATOM 2086 O O . ALA A 1 283 ? -6.342 14.197 7.453 1.00 86.69 283 ALA A O 1
ATOM 2087 N N . GLY A 1 284 ? -4.201 14.649 7.877 1.00 81.56 284 GLY A N 1
ATOM 2088 C CA . GLY A 1 284 ? -3.987 15.485 6.700 1.00 81.56 284 GLY A CA 1
ATOM 2089 C C . GLY A 1 284 ? -3.839 14.657 5.423 1.00 81.56 284 GLY A C 1
ATOM 2090 O O . GLY A 1 284 ? -4.248 15.092 4.336 1.00 81.56 284 GLY A O 1
ATOM 2091 N N . ALA A 1 285 ? -3.332 13.429 5.530 1.00 80.19 285 ALA A N 1
ATOM 2092 C CA . ALA A 1 285 ? -3.058 12.567 4.398 1.00 80.19 285 ALA A CA 1
ATOM 2093 C C . ALA A 1 285 ? -4.306 11.804 3.923 1.00 80.19 285 ALA A C 1
ATOM 2095 O O . ALA A 1 285 ? -4.912 10.999 4.628 1.00 80.19 285 ALA A O 1
ATOM 2096 N N . ARG A 1 286 ? -4.662 12.008 2.650 1.00 80.69 286 ARG A N 1
ATOM 2097 C CA . ARG A 1 286 ? -5.886 11.475 2.025 1.00 80.69 286 ARG A CA 1
ATOM 2098 C C . ARG A 1 286 ? -6.073 9.960 2.155 1.00 80.69 286 ARG A C 1
ATOM 2100 O O . ARG A 1 286 ? -7.174 9.514 2.448 1.00 80.69 286 ARG A O 1
ATOM 2107 N N . GLN A 1 287 ? -5.033 9.158 1.920 1.00 80.38 287 GLN A N 1
ATOM 2108 C CA . GLN A 1 287 ? -5.184 7.695 1.996 1.00 80.38 287 GLN A CA 1
ATOM 2109 C C . GLN A 1 287 ? -5.216 7.190 3.456 1.00 80.38 287 GLN A C 1
ATOM 2111 O O . GLN A 1 287 ? -5.785 6.133 3.697 1.00 80.38 287 GLN A O 1
ATOM 2116 N N . LEU A 1 288 ? -4.695 7.957 4.427 1.00 86.00 288 LEU A N 1
ATOM 2117 C CA . LEU A 1 288 ? -4.839 7.634 5.846 1.00 86.00 288 LEU A CA 1
ATOM 2118 C C . LEU A 1 288 ? -6.252 7.961 6.330 1.00 86.00 288 LEU A C 1
ATOM 2120 O O . LEU A 1 288 ? -6.871 7.123 6.974 1.00 86.00 288 LEU A O 1
ATOM 2124 N N . ARG A 1 289 ? -6.814 9.107 5.915 1.00 88.31 289 ARG A N 1
ATOM 2125 C CA . ARG A 1 289 ? -8.249 9.386 6.098 1.00 88.31 289 ARG A CA 1
ATOM 2126 C C . ARG A 1 289 ? -9.124 8.297 5.493 1.00 88.31 289 ARG A C 1
ATOM 2128 O O . ARG A 1 289 ? -10.093 7.887 6.117 1.00 88.31 289 ARG A O 1
ATOM 2135 N N . LEU A 1 290 ? -8.782 7.812 4.297 1.00 86.25 290 LEU A N 1
ATOM 2136 C CA . LEU A 1 290 ? -9.506 6.710 3.663 1.00 86.25 290 LEU A CA 1
ATOM 2137 C C . LEU A 1 290 ? -9.417 5.420 4.489 1.00 86.25 290 LEU A C 1
ATOM 2139 O O . LEU A 1 290 ? -10.440 4.777 4.691 1.00 86.25 290 LEU A O 1
ATOM 2143 N N . ALA A 1 291 ? -8.228 5.052 4.973 1.00 89.00 291 ALA A N 1
ATOM 2144 C CA . ALA A 1 291 ? -8.055 3.886 5.839 1.00 89.00 291 ALA A CA 1
ATOM 2145 C C . ALA A 1 291 ? -8.850 4.032 7.148 1.00 89.00 291 ALA A C 1
ATOM 2147 O O . ALA A 1 291 ? -9.521 3.094 7.562 1.00 89.00 291 ALA A O 1
ATOM 2148 N N . ALA A 1 292 ? -8.854 5.225 7.747 1.00 92.38 292 ALA A N 1
ATOM 2149 C CA . ALA A 1 292 ? -9.661 5.543 8.920 1.00 92.38 292 ALA A CA 1
ATOM 2150 C C . ALA A 1 292 ? -11.168 5.409 8.633 1.00 92.38 292 ALA A C 1
ATOM 2152 O O . ALA A 1 292 ? -11.876 4.749 9.383 1.00 92.38 292 ALA A O 1
ATOM 2153 N N . CYS A 1 293 ? -11.653 5.916 7.492 1.00 92.50 293 CYS A N 1
ATOM 2154 C CA . CYS A 1 293 ? -13.041 5.713 7.063 1.00 92.50 293 CYS A CA 1
ATOM 2155 C C . CYS A 1 293 ? -13.380 4.222 6.884 1.00 92.50 293 CYS A C 1
ATOM 2157 O O . CYS A 1 293 ? -14.465 3.795 7.263 1.00 92.50 293 CYS A O 1
ATOM 2159 N N . GLN A 1 294 ? -12.469 3.427 6.312 1.00 92.88 294 GLN A N 1
ATOM 2160 C CA . GLN A 1 294 ? -12.662 1.982 6.131 1.00 92.88 294 GLN A CA 1
ATOM 2161 C C . GLN A 1 294 ? -12.727 1.238 7.467 1.00 92.88 294 GLN A C 1
ATOM 2163 O O . GLN A 1 294 ? -13.562 0.348 7.621 1.00 92.88 294 GLN A O 1
ATOM 2168 N N . LEU A 1 295 ? -11.878 1.609 8.429 1.00 94.94 295 LEU A N 1
ATOM 2169 C CA . LEU A 1 295 ? -11.909 1.060 9.784 1.00 94.94 295 LEU A CA 1
ATOM 2170 C C . LEU A 1 295 ? -13.202 1.447 10.502 1.00 94.94 295 LEU A C 1
ATOM 2172 O O . LEU A 1 295 ? -13.850 0.578 11.071 1.00 94.94 295 LEU A O 1
ATOM 2176 N N . TYR A 1 296 ? -13.623 2.709 10.401 1.00 95.19 296 TYR A N 1
ATOM 2177 C CA . TYR A 1 296 ? -14.864 3.192 11.006 1.00 95.19 296 TYR A CA 1
ATOM 2178 C C . TYR A 1 296 ? -16.100 2.502 10.416 1.00 95.19 296 TYR A C 1
ATOM 2180 O O . TYR A 1 296 ? -16.935 1.992 11.154 1.00 95.19 296 TYR A O 1
ATOM 2188 N N . ALA A 1 297 ? -16.190 2.403 9.086 1.00 94.12 297 ALA A N 1
ATOM 2189 C CA . ALA A 1 297 ? -17.287 1.702 8.421 1.00 94.12 297 ALA A CA 1
ATOM 2190 C C . ALA A 1 297 ? -17.327 0.209 8.792 1.00 94.12 297 ALA A C 1
ATOM 2192 O O . ALA A 1 297 ? -18.404 -0.325 9.043 1.00 94.12 297 ALA A O 1
ATOM 2193 N N . SER A 1 298 ? -16.162 -0.448 8.867 1.00 94.50 298 SER A N 1
ATOM 2194 C CA . SER A 1 298 ? -16.063 -1.844 9.318 1.00 94.50 298 SER A CA 1
ATOM 2195 C C . SER A 1 298 ? -16.489 -2.002 10.778 1.00 94.50 298 SER A C 1
ATOM 2197 O O . SER A 1 298 ? -17.207 -2.943 11.096 1.00 94.50 298 SER A O 1
ATOM 2199 N N . ALA A 1 299 ? -16.086 -1.077 11.655 1.00 94.56 299 ALA A N 1
ATOM 2200 C CA . ALA A 1 299 ? -16.473 -1.086 13.062 1.00 94.56 299 ALA A CA 1
ATOM 2201 C C . ALA A 1 299 ? -17.989 -0.953 13.222 1.00 94.56 299 ALA A C 1
ATOM 2203 O O . ALA A 1 299 ? -18.580 -1.762 13.924 1.00 94.56 299 ALA A O 1
ATOM 2204 N N . LEU A 1 300 ? -18.626 -0.014 12.513 1.00 93.44 300 LEU A N 1
ATOM 2205 C CA . LEU A 1 300 ? -20.085 0.136 12.519 1.00 93.44 300 LEU A CA 1
ATOM 2206 C C . LEU A 1 300 ? -20.794 -1.124 12.009 1.00 93.44 300 LEU A C 1
ATOM 2208 O O . LEU A 1 300 ? -21.727 -1.598 12.649 1.00 93.44 300 LEU A O 1
ATOM 2212 N N . ALA A 1 301 ? -20.347 -1.683 10.879 1.00 92.75 301 ALA A N 1
ATOM 2213 C CA . ALA A 1 301 ? -20.966 -2.870 10.294 1.00 92.75 301 ALA A CA 1
ATOM 2214 C C . ALA A 1 301 ? -20.879 -4.086 11.232 1.00 92.75 301 ALA A C 1
ATOM 2216 O O . ALA A 1 301 ? -21.899 -4.710 11.519 1.00 92.75 301 ALA A O 1
ATOM 2217 N N . HIS A 1 302 ? -19.687 -4.381 11.756 1.00 91.12 302 HIS A N 1
ATOM 2218 C CA . HIS A 1 302 ? -19.498 -5.503 12.676 1.00 91.12 302 HIS A CA 1
ATOM 2219 C C . HIS A 1 302 ? -20.109 -5.251 14.057 1.00 91.12 302 HIS A C 1
ATOM 2221 O O . HIS A 1 302 ? -20.599 -6.188 14.677 1.00 91.12 302 HIS A O 1
ATOM 2227 N N . GLY A 1 303 ? -20.150 -4.004 14.529 1.00 89.50 303 GLY A N 1
ATOM 2228 C CA . GLY A 1 303 ? -20.829 -3.651 15.774 1.00 89.50 303 GLY A CA 1
ATOM 2229 C C . GLY A 1 303 ? -22.341 -3.851 15.692 1.00 89.50 303 GLY A C 1
ATOM 2230 O O . GLY A 1 303 ? -22.932 -4.369 16.634 1.00 89.50 303 GLY A O 1
ATOM 2231 N N . VAL A 1 304 ? -22.970 -3.531 14.555 1.00 92.12 304 VAL A N 1
ATOM 2232 C CA . VAL A 1 304 ? -24.389 -3.851 14.308 1.00 92.12 304 VAL A CA 1
ATOM 2233 C C . VAL A 1 304 ? -24.605 -5.364 14.225 1.00 92.12 304 VAL A C 1
ATOM 2235 O O . VAL A 1 304 ? -25.515 -5.886 14.865 1.00 92.12 304 VAL A O 1
ATOM 2238 N N . GLU A 1 305 ? -23.756 -6.082 13.484 1.00 91.00 305 GLU A N 1
ATOM 2239 C CA . GLU A 1 305 ? -23.808 -7.550 13.380 1.00 91.00 305 GLU A CA 1
ATOM 2240 C C . GLU A 1 305 ? -23.702 -8.223 14.760 1.00 91.00 305 GLU A C 1
ATOM 2242 O O . GLU A 1 305 ? -24.460 -9.141 15.074 1.00 91.00 305 GLU A O 1
ATOM 2247 N N . ALA A 1 306 ? -22.823 -7.706 15.619 1.00 90.12 306 ALA A N 1
ATOM 2248 C CA . ALA A 1 306 ? -22.628 -8.158 16.992 1.00 90.12 306 ALA A CA 1
ATOM 2249 C C . ALA A 1 306 ? -23.596 -7.519 18.012 1.00 90.12 306 ALA A C 1
ATOM 2251 O O . ALA A 1 306 ? -23.443 -7.738 19.210 1.00 90.12 306 ALA A O 1
ATOM 2252 N N . ARG A 1 307 ? -24.616 -6.773 17.558 1.00 90.62 307 ARG A N 1
ATOM 2253 C CA . ARG A 1 307 ? -25.674 -6.151 18.383 1.00 90.62 307 ARG A CA 1
ATOM 2254 C C . ARG A 1 307 ? -25.190 -5.133 19.429 1.00 90.62 307 ARG A C 1
ATOM 2256 O O . ARG A 1 307 ? -25.899 -4.878 20.397 1.00 90.62 307 ARG A O 1
ATOM 2263 N N . HIS A 1 308 ? -24.031 -4.511 19.218 1.00 86.00 308 HIS A N 1
ATOM 2264 C CA . HIS A 1 308 ? -23.577 -3.368 20.022 1.00 86.00 308 HIS A CA 1
ATOM 2265 C C . HIS A 1 308 ? -24.402 -2.107 19.744 1.00 86.00 308 HIS A C 1
ATOM 2267 O O . HIS A 1 308 ? -24.608 -1.291 20.638 1.00 86.00 308 HIS A O 1
ATOM 2273 N N . TRP A 1 309 ? -24.915 -1.968 18.517 1.00 88.75 309 TRP A N 1
ATOM 2274 C CA . TRP A 1 309 ? -25.769 -0.853 18.115 1.00 88.75 309 TRP A CA 1
ATOM 2275 C C . TRP A 1 309 ? -26.978 -1.327 17.319 1.00 88.75 309 TRP A C 1
ATOM 2277 O O . TRP A 1 309 ? -26.903 -2.291 16.555 1.00 88.75 309 TRP A O 1
ATOM 2287 N N . ALA A 1 310 ? -28.079 -0.587 17.444 1.00 89.69 310 ALA A N 1
ATOM 2288 C CA . ALA A 1 310 ? -29.227 -0.743 16.565 1.00 89.69 310 ALA A CA 1
ATOM 2289 C C . ALA A 1 310 ? -28.862 -0.302 15.128 1.00 89.69 310 ALA A C 1
ATOM 2291 O O . ALA A 1 310 ? -28.218 0.745 14.960 1.00 89.69 310 ALA A O 1
ATOM 2292 N N . PRO A 1 311 ? -29.278 -1.043 14.082 1.00 90.12 311 PRO A N 1
ATOM 2293 C CA . PRO A 1 311 ? -29.028 -0.669 12.690 1.00 90.12 311 PRO A CA 1
ATOM 2294 C C . PRO A 1 311 ? -29.478 0.758 12.360 1.00 90.12 311 PRO A C 1
ATOM 2296 O O . PRO A 1 311 ? -28.770 1.493 11.670 1.00 90.12 311 PRO A O 1
ATOM 2299 N N . GLU A 1 312 ? -30.630 1.174 12.885 1.00 91.69 312 GLU A N 1
ATOM 2300 C CA . GLU A 1 312 ? -31.237 2.487 12.656 1.00 91.69 312 GLU A CA 1
ATOM 2301 C C . GLU A 1 312 ? -30.351 3.616 13.187 1.00 91.69 312 GLU A C 1
ATOM 2303 O O . GLU A 1 312 ? -30.268 4.681 12.573 1.00 91.69 312 GLU A O 1
ATOM 2308 N N . ALA A 1 313 ? -29.650 3.363 14.294 1.00 87.25 313 ALA A N 1
ATOM 2309 C CA . ALA A 1 313 ? -28.767 4.326 14.932 1.00 87.25 313 ALA A CA 1
ATOM 2310 C C . ALA A 1 313 ? -27.429 4.473 14.192 1.00 87.25 313 ALA A C 1
ATOM 2312 O O . ALA A 1 313 ? -26.898 5.578 14.153 1.00 87.25 313 ALA A O 1
ATOM 2313 N N . ALA A 1 314 ? -26.903 3.394 13.591 1.00 87.62 314 ALA A N 1
ATOM 2314 C CA . ALA A 1 314 ? -25.594 3.365 12.921 1.00 87.62 314 ALA A CA 1
ATOM 2315 C C . ALA A 1 314 ? -25.644 3.683 11.411 1.00 87.62 314 ALA A C 1
ATOM 2317 O O . ALA A 1 314 ? -24.648 4.116 10.814 1.00 87.62 314 ALA A O 1
ATOM 2318 N N . LEU A 1 315 ? -26.790 3.456 10.760 1.00 90.94 315 LEU A N 1
ATOM 2319 C CA . LEU A 1 315 ? -26.959 3.625 9.314 1.00 90.94 315 LEU A CA 1
ATOM 2320 C C . LEU A 1 315 ? -26.654 5.052 8.807 1.00 90.94 315 LEU A C 1
ATOM 2322 O O . LEU A 1 315 ? -26.027 5.166 7.746 1.00 90.94 315 LEU A O 1
ATOM 2326 N N . PRO A 1 316 ? -27.042 6.147 9.497 1.00 91.00 316 PRO A N 1
ATOM 2327 C CA . PRO A 1 316 ? -26.718 7.505 9.056 1.00 91.00 316 PRO A CA 1
ATOM 2328 C C . PRO A 1 316 ? -25.208 7.763 8.975 1.00 91.00 316 PRO A C 1
ATOM 2330 O O . PRO A 1 316 ? -24.719 8.271 7.960 1.00 91.00 316 PRO A O 1
ATOM 2333 N N . GLN A 1 317 ? -24.455 7.365 10.003 1.00 89.94 317 GLN A N 1
ATOM 2334 C CA . GLN A 1 317 ? -23.002 7.529 10.076 1.00 89.94 317 GLN A CA 1
ATOM 2335 C C . GLN A 1 317 ? -22.329 6.637 9.039 1.00 89.94 317 GLN A C 1
ATOM 2337 O O . GLN A 1 317 ? -21.480 7.114 8.290 1.00 89.94 317 GLN A O 1
ATOM 2342 N N . PHE A 1 318 ? -22.771 5.383 8.901 1.00 90.00 318 PHE A N 1
ATOM 2343 C CA . PHE A 1 318 ? -22.261 4.478 7.874 1.00 90.00 318 PHE A CA 1
ATOM 2344 C C . PHE A 1 318 ? -22.422 5.071 6.465 1.00 90.00 318 PHE A C 1
ATOM 2346 O O . PHE A 1 318 ? -21.460 5.132 5.694 1.00 90.00 318 PHE A O 1
ATOM 2353 N N . ARG A 1 319 ? -23.609 5.595 6.129 1.00 90.62 319 ARG A N 1
ATOM 2354 C CA . ARG A 1 319 ? -23.870 6.260 4.837 1.00 90.62 319 ARG A CA 1
ATOM 2355 C C . ARG A 1 319 ? -22.978 7.481 4.626 1.00 90.62 319 ARG A C 1
ATOM 2357 O O . ARG A 1 319 ? -22.423 7.647 3.536 1.00 90.62 319 ARG A O 1
ATOM 2364 N N . ALA A 1 320 ? -22.816 8.316 5.649 1.00 88.19 320 ALA A N 1
ATOM 2365 C CA . ALA A 1 320 ? -21.956 9.493 5.590 1.00 88.19 320 ALA A CA 1
ATOM 2366 C C . ALA A 1 320 ? -20.479 9.111 5.379 1.00 88.19 320 ALA A C 1
ATOM 2368 O O . ALA A 1 320 ? -19.806 9.687 4.520 1.00 88.19 320 ALA A O 1
ATOM 2369 N N . THR A 1 321 ? -19.989 8.075 6.062 1.00 89.81 321 THR A N 1
ATOM 2370 C CA . THR A 1 321 ? -18.634 7.540 5.876 1.00 89.81 321 THR A CA 1
ATOM 2371 C C . THR A 1 321 ? -18.446 6.962 4.481 1.00 89.81 321 THR A C 1
ATOM 2373 O O . THR A 1 321 ? -17.452 7.267 3.820 1.00 89.81 321 THR A O 1
ATOM 2376 N N . MET A 1 322 ? -19.417 6.208 3.963 1.00 89.19 322 MET A N 1
ATOM 2377 C CA . MET A 1 322 ? -19.379 5.708 2.585 1.00 89.19 322 MET A CA 1
ATOM 2378 C C . MET A 1 322 ? -19.336 6.858 1.568 1.00 89.19 322 MET A C 1
ATOM 2380 O O . MET A 1 322 ? -18.577 6.793 0.598 1.00 89.19 322 MET A O 1
ATOM 2384 N N . ALA A 1 323 ? -20.081 7.946 1.786 1.00 87.50 323 ALA A N 1
ATOM 2385 C CA . ALA A 1 323 ? -20.017 9.144 0.946 1.00 87.50 323 ALA A CA 1
ATOM 2386 C C . ALA A 1 323 ? -18.650 9.854 1.027 1.00 87.50 323 ALA A C 1
ATOM 2388 O O . ALA A 1 323 ? -18.102 10.270 -0.004 1.00 87.50 323 ALA A O 1
ATOM 2389 N N . ALA A 1 324 ? -18.055 9.935 2.219 1.00 85.31 324 ALA A N 1
ATOM 2390 C CA . ALA A 1 324 ? -16.704 10.459 2.409 1.00 85.31 324 ALA A CA 1
ATOM 2391 C C . ALA A 1 324 ? -15.663 9.606 1.663 1.00 85.31 324 ALA A C 1
ATOM 2393 O O . ALA A 1 324 ? -14.850 10.151 0.913 1.00 85.31 324 ALA A O 1
ATOM 2394 N N . MET A 1 325 ? -15.745 8.272 1.748 1.00 84.75 325 MET A N 1
ATOM 2395 C CA . MET A 1 325 ? -14.867 7.371 0.989 1.00 84.75 325 MET A CA 1
ATOM 2396 C C . MET A 1 325 ? -15.009 7.553 -0.526 1.00 84.75 325 MET A C 1
ATOM 2398 O O . MET A 1 325 ? -13.997 7.593 -1.229 1.00 84.75 325 MET A O 1
ATOM 2402 N N . ARG A 1 326 ? -16.233 7.722 -1.049 1.00 82.06 326 ARG A N 1
ATOM 2403 C CA . ARG A 1 326 ? -16.467 7.986 -2.486 1.00 82.06 326 ARG A CA 1
ATOM 2404 C C . ARG A 1 326 ? -15.794 9.277 -2.943 1.00 82.06 326 ARG A C 1
ATOM 2406 O O . ARG A 1 326 ? -15.234 9.330 -4.040 1.00 82.06 326 ARG A O 1
ATOM 2413 N N . THR A 1 327 ? -15.832 10.300 -2.097 1.00 78.56 327 THR A N 1
ATOM 2414 C CA . THR A 1 327 ? -15.199 11.602 -2.341 1.00 78.56 327 THR A CA 1
ATOM 2415 C C . THR A 1 327 ? -13.673 11.480 -2.310 1.00 78.56 327 THR A C 1
ATOM 2417 O O . THR A 1 327 ? -12.969 11.957 -3.210 1.00 78.56 327 THR A O 1
ATOM 2420 N N . GLU A 1 328 ? -13.151 10.751 -1.325 1.00 73.06 328 GLU A N 1
ATOM 2421 C CA . GLU A 1 328 ? -11.720 10.532 -1.129 1.00 73.06 328 GLU A CA 1
ATOM 2422 C C . GLU A 1 328 ? -11.126 9.471 -2.065 1.00 73.06 328 GLU A C 1
ATOM 2424 O O . GLU A 1 328 ? -9.916 9.470 -2.276 1.00 73.06 328 GLU A O 1
ATOM 2429 N N . HIS A 1 329 ? -11.891 8.601 -2.726 1.00 69.31 329 HIS A N 1
ATOM 2430 C CA . HIS A 1 329 ? -11.330 7.686 -3.728 1.00 69.31 329 HIS A CA 1
ATOM 2431 C C . HIS A 1 329 ? -12.378 7.141 -4.720 1.00 69.31 329 HIS A C 1
ATOM 2433 O O . HIS A 1 329 ? -12.791 5.981 -4.630 1.00 69.31 329 HIS A O 1
ATOM 2439 N N . PRO A 1 330 ? -12.751 7.908 -5.763 1.00 62.25 330 PRO A N 1
ATOM 2440 C CA . PRO A 1 330 ? -13.818 7.515 -6.692 1.00 62.25 330 PRO A CA 1
ATOM 2441 C C . PRO A 1 330 ? -13.527 6.221 -7.475 1.00 62.25 330 PRO A C 1
ATOM 2443 O O . PRO A 1 330 ? -14.436 5.617 -8.036 1.00 62.25 330 PRO A O 1
ATOM 2446 N N . THR A 1 331 ? -12.268 5.775 -7.526 1.00 55.53 331 THR A N 1
ATOM 2447 C CA . THR A 1 331 ? -11.864 4.530 -8.195 1.00 55.53 331 THR A CA 1
ATOM 2448 C C . THR A 1 331 ? -11.904 3.287 -7.304 1.00 55.53 331 THR A C 1
ATOM 2450 O O . THR A 1 331 ? -12.004 2.196 -7.852 1.00 55.53 331 THR A O 1
ATOM 2453 N N . VAL A 1 332 ? -11.864 3.402 -5.969 1.00 50.25 332 VAL A N 1
ATOM 2454 C CA . VAL A 1 332 ? -11.854 2.223 -5.068 1.00 50.25 332 VAL A CA 1
ATOM 2455 C C . VAL A 1 332 ? -13.207 1.505 -5.076 1.00 50.25 332 VAL A C 1
ATOM 2457 O O . VAL A 1 332 ? -13.248 0.277 -5.065 1.00 50.25 332 VAL A O 1
ATOM 2460 N N . HIS A 1 333 ? -14.310 2.239 -5.245 1.00 42.56 333 HIS A N 1
ATOM 2461 C CA . HIS A 1 333 ? -15.644 1.643 -5.392 1.00 42.56 333 HIS A CA 1
ATOM 2462 C C . HIS A 1 333 ? -15.822 0.817 -6.672 1.00 42.56 333 HIS A C 1
ATOM 2464 O O . HIS A 1 333 ? -16.670 -0.065 -6.701 1.00 42.56 333 HIS A O 1
ATOM 2470 N N . ARG A 1 334 ? -15.015 1.052 -7.719 1.00 42.66 334 ARG A N 1
ATOM 2471 C CA . ARG A 1 334 ? -15.110 0.274 -8.967 1.00 42.66 334 ARG A CA 1
ATOM 2472 C C . ARG A 1 334 ? -14.490 -1.119 -8.869 1.00 42.66 334 ARG A C 1
ATOM 2474 O O . ARG A 1 334 ? -14.819 -1.960 -9.692 1.00 42.66 334 ARG A O 1
ATOM 2481 N N . PHE A 1 335 ? -13.595 -1.353 -7.908 1.00 35.22 335 PHE A N 1
ATOM 2482 C CA . PHE A 1 335 ? -12.815 -2.595 -7.835 1.00 35.22 335 PHE A CA 1
ATOM 2483 C C . PHE A 1 335 ? -13.129 -3.468 -6.616 1.00 35.22 335 PHE A C 1
ATOM 2485 O O . PHE A 1 335 ? -12.859 -4.663 -6.667 1.00 35.22 335 PHE A O 1
ATOM 2492 N N . ASN A 1 336 ? -13.719 -2.915 -5.549 1.00 34.38 336 ASN A N 1
ATOM 2493 C CA . ASN A 1 336 ? -13.871 -3.633 -4.277 1.00 34.38 336 ASN A CA 1
ATOM 2494 C C . ASN A 1 336 ? -15.286 -4.161 -3.981 1.00 34.38 336 ASN A C 1
ATOM 2496 O O . ASN A 1 336 ? -15.538 -4.545 -2.846 1.00 34.38 336 ASN A O 1
ATOM 2500 N N . GLY A 1 337 ? -16.232 -4.157 -4.928 1.00 33.75 337 GLY A N 1
ATOM 2501 C CA . GLY A 1 337 ? -17.588 -4.695 -4.693 1.00 33.75 337 GLY A CA 1
ATOM 2502 C C . GLY A 1 337 ? -18.446 -3.921 -3.673 1.00 33.75 337 GLY A C 1
ATOM 2503 O O . GLY A 1 337 ? -19.657 -4.080 -3.656 1.00 33.75 337 GLY A O 1
ATOM 2504 N N . LEU A 1 338 ? -17.865 -2.977 -2.922 1.00 34.34 338 LEU A N 1
ATOM 2505 C CA . LEU A 1 338 ? -18.524 -2.008 -2.027 1.00 34.34 338 LEU A CA 1
ATOM 2506 C C . LEU A 1 338 ? -19.438 -0.993 -2.752 1.00 34.34 338 LEU A C 1
ATOM 2508 O O . LEU A 1 338 ? -19.771 0.052 -2.200 1.00 34.34 338 LEU A O 1
ATOM 2512 N N . GLY A 1 339 ? -19.749 -1.225 -4.028 1.00 27.41 339 GLY A N 1
ATOM 2513 C CA . GLY A 1 339 ? -20.794 -0.515 -4.764 1.00 27.41 339 GLY A CA 1
ATOM 2514 C C . GLY A 1 339 ? -22.145 -1.237 -4.737 1.00 27.41 339 GLY A C 1
ATOM 2515 O O . GLY A 1 339 ? -23.102 -0.691 -5.270 1.00 27.41 339 GLY A O 1
ATOM 2516 N N . ALA A 1 340 ? -22.204 -2.443 -4.159 1.00 27.30 340 ALA A N 1
ATOM 2517 C CA . ALA A 1 340 ? -23.404 -3.278 -4.066 1.00 27.30 340 ALA A CA 1
ATOM 2518 C C . ALA A 1 340 ? -24.031 -3.323 -2.653 1.00 27.30 340 ALA A C 1
ATOM 2520 O O . ALA A 1 340 ? -24.965 -4.089 -2.438 1.00 27.30 340 ALA A O 1
ATOM 2521 N N . LEU A 1 341 ? -23.529 -2.508 -1.716 1.00 30.47 341 LEU A N 1
ATOM 2522 C CA . LEU A 1 341 ? -24.142 -2.201 -0.415 1.00 30.47 341 LEU A CA 1
ATOM 2523 C C . LEU A 1 341 ? -24.507 -0.710 -0.383 1.00 30.47 341 LEU A C 1
ATOM 2525 O O . LEU A 1 341 ? -25.523 -0.361 0.250 1.00 30.47 341 LEU A O 1
#

Foldseek 3Di:
DDDDDDDDDDDPPDDPPPPPPPLPLPPQPDDPQPPQDPQPPPPPLPCCLVCLVVVLVVCCVVVCLQPVVDPLLVVLLQVLLLVLQQLLQVLCVVLQVQLQKDFLEKEQADADWPDWDADPLYIYTYHDGRSRGMDTDIAHADDPPNLVSNQVSLVVSLVVQLVVLVVLCVVDDSSNSSSSSSNSNSCSQQPSCCPPPPGSVVSHPPSVPDPCVLQVQLRYDYPLLSSLSNCVNVLNLVSNCVSLVVDDDDPRLSSLLSVLVSCLSVLVLSSNLVSLSVSLVPRPHLVSVLSSLVSNLSSLVVCCVVVSDPCVSSVVVNVSSVVSNCSSCVCVCVPPVVVVD

Radius of gyration: 26.16 Å; chains: 1; bounding box: 57×84×77 Å

Sequence (341 aa):
MSMTLPPSEGDSSVIPATEAVSASAGDLPAAPLPGPRPAPARRRIPPRVILVPAVLIGVLAGGGNLRVGGSQGIPLFFLGLVVGTNLSLLITRLLARPAGLAAVWSSVGVGRRLGSTVRGGRLWTFRSLPLILLYTCLVVTDRPGLRRRLWRTTALAVLVELALAAALIASGGAARPLGWGAAAWTALYCLPRRHAAFSRGWVLFRLPFGDHESGFAEWVHDPAALAAARALAAGRVATMRAALGAAEPSPRPQRRAMEAALALAEGRYDDAAREAYALQAQAGARQLRLAACQLYASALAHGVEARHWAPEAALPQFRATMAAMRTEHPTVHRFNGLGAL